Protein AF-A0A0J8DCB5-F1 (afdb_monomer)

Mean predicted aligned error: 15.44 Å

Solvent-accessible surface area (backbone atoms only — not comparable to full-atom values): 10558 Å² total; per-residue (Å²): 143,69,82,62,65,66,58,57,60,67,67,72,80,56,87,87,75,64,85,81,61,59,77,65,56,56,55,52,57,52,48,53,51,52,51,49,51,49,52,52,51,52,53,51,51,49,51,51,50,50,52,52,48,52,51,51,53,47,53,53,50,49,56,49,51,54,44,32,72,75,66,74,45,89,75,87,77,87,50,65,74,59,48,66,62,42,51,64,52,54,53,51,46,52,52,52,52,53,52,48,52,51,52,54,49,52,52,54,52,52,50,51,54,48,54,52,51,49,52,54,50,52,50,51,54,52,47,54,51,50,53,51,32,44,77,66,68,74,46,53,74,66,60,50,51,54,52,54,49,36,54,47,39,38,61,74,29,39,66,58,52,51,50,49,53,48,34,40,76,72,64,75,42,53,74,69,55,43,58,51,56,47,60,76,47,70

Secondary structure (DSSP, 8-state):
--SSHHHHHTTSS-TTTTTSSHHHHHHHHHHHHHHHHHHHHHHHHHHHHHHHHHHHHHHHHHHHHHHHHHHSS------HHHHHHHHHHHHHHHHHHHHHHHHHHHHHHHHHHHHHHHHHHHHHHHHHHHHHHHHTTSS-HHHHHHHHHHHHHHHHTHHHHHHHHHHHHTTSS-HHHHHHHHHHH-

Organism: NCBI:txid1121307

Sequence (186 aa):
MGLFDNLRVATKITTESISKAATNAVNTVVTASKETAKINSLKTELTAINGELDAAYKQIGEKFVEYVLTTNEMPGINVENILKLMEPKLEKKKELEIELIEIEKRLKDQVIIQEKAQLENEFRQQKETLDKAIAMDIISQEEYNSKIEQFRRKIDNFEAIRNVKKQHELGIISYDELHMKLRELS

Foldseek 3Di:
DDDPVVVVVVPPPPPPPPPPPPPVVVVVVVVVVVLVVVLVVLVVLLVVLVVLVVVLVVVQVVVQVVCCVVPVDGDPDPCVVSCVVNVVSVVVNVVSVVVSVVSVVVVVVVVVVVVLVVLVVVLVVVLVVLVVCVVVVVDDPVRSVVVNVVSVLCSVCVVVLVVLVVCVVVVVDDPVRNVVSVVVSD

Nearest PDB structures (foldseek):
  4afl-assembly1_C  TM=4.462E-01  e=5.293E+00  Homo sapiens
  5y06-assembly1_A  TM=3.119E-01  e=3.334E+00  Mycolicibacterium smegmatis MC2 155
  3l4q-assembly2_D  TM=2.763E-01  e=5.293E+00  Bos taurus

Radius of gyration: 28.57 Å; Cα contacts (8 Å, |Δi|>4): 67; chains: 1; bounding box: 68×44×75 Å

pLDDT: mean 72.15, std 15.02, range [33.59, 88.88]

Structure (mmCIF, N/CA/C/O backbone):
data_AF-A0A0J8DCB5-F1
#
_entry.id   AF-A0A0J8DCB5-F1
#
loop_
_atom_site.group_PDB
_atom_site.id
_atom_site.type_symbol
_atom_site.label_atom_id
_atom_site.label_alt_id
_atom_site.label_comp_id
_atom_site.label_asym_id
_atom_site.label_entity_id
_atom_site.label_seq_id
_atom_site.pdbx_PDB_ins_code
_atom_site.Cartn_x
_atom_site.Cartn_y
_atom_site.Cartn_z
_atom_site.occupancy
_atom_site.B_iso_or_equiv
_atom_site.auth_seq_id
_atom_site.auth_comp_id
_atom_site.auth_asym_id
_atom_site.auth_atom_id
_atom_site.pdbx_PDB_model_num
ATOM 1 N N . MET A 1 1 ? 0.718 -32.404 -1.764 1.00 48.28 1 MET A N 1
ATOM 2 C CA . MET A 1 1 ? -0.306 -32.014 -0.773 1.00 48.28 1 MET A CA 1
ATOM 3 C C . MET A 1 1 ? -0.098 -30.551 -0.447 1.00 48.28 1 MET A C 1
ATOM 5 O O . MET A 1 1 ? 0.698 -30.223 0.418 1.00 48.28 1 MET A O 1
ATOM 9 N N . GLY A 1 2 ? -0.674 -29.674 -1.263 1.00 39.97 2 GLY A N 1
ATOM 10 C CA . GLY A 1 2 ? -0.357 -28.250 -1.252 1.00 39.97 2 GLY A CA 1
ATOM 11 C C . GLY A 1 2 ? -1.624 -27.435 -1.408 1.00 39.97 2 GLY A C 1
ATOM 12 O O . GLY A 1 2 ? -2.395 -27.721 -2.315 1.00 39.97 2 GLY A O 1
ATOM 13 N N . LEU A 1 3 ? -1.796 -26.467 -0.504 1.00 49.59 3 LEU A N 1
ATOM 14 C CA . LEU A 1 3 ? -2.643 -25.261 -0.519 1.00 49.59 3 LEU A CA 1
ATOM 15 C C . LEU A 1 3 ? -4.154 -25.396 -0.834 1.00 49.59 3 LEU A C 1
ATOM 17 O O . LEU A 1 3 ? -4.945 -24.661 -0.253 1.00 49.59 3 LEU A O 1
ATOM 21 N N . PHE A 1 4 ? -4.589 -26.351 -1.654 1.00 41.22 4 PHE A N 1
ATOM 22 C CA . PHE A 1 4 ? -5.990 -26.610 -1.997 1.00 41.22 4 PHE A CA 1
ATOM 23 C C . PHE A 1 4 ? -6.743 -27.450 -0.955 1.00 41.22 4 PHE A C 1
ATOM 25 O O . PHE A 1 4 ? -7.960 -27.307 -0.835 1.00 41.22 4 PHE A O 1
ATOM 32 N N . ASP A 1 5 ? -6.053 -28.274 -0.160 1.00 43.00 5 ASP A N 1
ATOM 33 C CA . ASP A 1 5 ? -6.716 -29.086 0.875 1.00 43.00 5 ASP A CA 1
ATOM 34 C C . ASP A 1 5 ? -7.167 -28.248 2.080 1.00 43.00 5 ASP A C 1
ATOM 36 O O . ASP A 1 5 ? -8.242 -28.485 2.632 1.00 43.00 5 ASP A O 1
ATOM 40 N N . ASN A 1 6 ? -6.438 -27.181 2.422 1.00 43.75 6 ASN A N 1
ATOM 41 C CA . ASN A 1 6 ? -6.822 -26.303 3.535 1.00 43.75 6 ASN A CA 1
ATOM 42 C C . ASN A 1 6 ? -8.045 -25.424 3.208 1.00 43.75 6 ASN A C 1
ATOM 44 O O . ASN A 1 6 ? -8.770 -25.024 4.117 1.00 43.75 6 ASN A O 1
ATOM 48 N N . LEU A 1 7 ? -8.340 -25.185 1.923 1.00 42.28 7 LEU A N 1
ATOM 49 C CA . LEU A 1 7 ? -9.537 -24.452 1.488 1.00 42.28 7 LEU A CA 1
ATOM 50 C C . LEU A 1 7 ? -10.807 -25.330 1.526 1.00 42.28 7 LEU A C 1
ATOM 52 O O . LEU A 1 7 ? -11.912 -24.836 1.758 1.00 42.28 7 LEU A O 1
ATOM 56 N N . ARG A 1 8 ? -10.662 -26.654 1.361 1.00 40.94 8 ARG A N 1
ATOM 57 C CA . ARG A 1 8 ? -11.774 -27.616 1.495 1.00 40.94 8 ARG A CA 1
ATOM 58 C C . ARG A 1 8 ? -12.166 -27.888 2.946 1.00 40.94 8 ARG A C 1
ATOM 60 O O . ARG A 1 8 ? -13.331 -28.159 3.221 1.00 40.94 8 ARG A O 1
ATOM 67 N N . VAL A 1 9 ? -11.226 -27.790 3.883 1.00 49.38 9 VAL A N 1
ATOM 68 C CA . VAL A 1 9 ? -11.531 -27.960 5.315 1.00 49.38 9 VAL A CA 1
ATOM 69 C C . VAL A 1 9 ? -12.250 -26.725 5.877 1.00 49.38 9 VAL A C 1
ATOM 71 O O . VAL A 1 9 ? -13.196 -26.869 6.649 1.00 49.38 9 VAL A O 1
ATOM 74 N N . ALA A 1 10 ? -11.915 -25.522 5.399 1.00 42.22 10 ALA A N 1
ATOM 75 C CA . ALA A 1 10 ? -12.600 -24.281 5.778 1.00 42.22 10 ALA A CA 1
ATOM 76 C C . ALA A 1 10 ? -14.046 -24.163 5.244 1.00 42.22 10 ALA A C 1
ATOM 78 O O . ALA A 1 10 ? -14.829 -23.367 5.757 1.00 42.22 10 ALA A O 1
ATOM 79 N N . THR A 1 11 ? -14.426 -24.959 4.240 1.00 40.34 11 THR A N 1
ATOM 80 C CA . THR A 1 11 ? -15.760 -24.909 3.610 1.00 40.34 11 THR A CA 1
ATOM 81 C C . THR A 1 11 ? -16.774 -25.885 4.209 1.00 40.34 11 THR A C 1
ATOM 83 O O . THR A 1 11 ? -17.953 -25.796 3.881 1.00 40.34 11 THR A O 1
ATOM 86 N N . LYS A 1 12 ? -16.366 -26.792 5.111 1.00 36.56 12 LYS A N 1
ATOM 87 C CA . LYS A 1 12 ? -17.280 -27.795 5.693 1.00 36.56 12 LYS A CA 1
ATOM 88 C C . LYS A 1 12 ? -17.823 -27.450 7.088 1.00 36.56 12 LYS A C 1
ATOM 90 O O . LYS A 1 12 ? -18.677 -28.177 7.578 1.00 36.56 12 LYS A O 1
ATOM 95 N N . ILE A 1 13 ? -17.358 -26.366 7.719 1.00 41.47 13 ILE A N 1
ATOM 96 C CA . ILE A 1 13 ? -17.722 -26.000 9.108 1.00 41.47 13 ILE A CA 1
ATOM 97 C C . ILE A 1 13 ? -18.753 -24.853 9.183 1.00 41.47 13 ILE A C 1
ATOM 99 O O . ILE A 1 13 ? -19.255 -24.535 10.254 1.00 41.47 13 ILE A O 1
ATOM 103 N N . THR A 1 14 ? -19.151 -24.243 8.068 1.00 40.75 14 THR A N 1
ATOM 104 C CA . THR A 1 14 ? -19.903 -22.974 8.103 1.00 40.75 14 THR A CA 1
ATOM 105 C C . THR A 1 14 ? -21.246 -22.995 7.370 1.00 40.75 14 THR A C 1
ATOM 107 O O . THR A 1 14 ? -21.676 -21.990 6.811 1.00 40.75 14 THR A O 1
ATOM 110 N N . THR A 1 15 ? -21.964 -24.117 7.398 1.00 36.28 15 THR A N 1
ATOM 111 C CA . THR A 1 15 ? -23.282 -24.223 6.743 1.00 36.28 15 THR A CA 1
ATOM 112 C C . THR A 1 15 ? -24.455 -23.697 7.583 1.00 36.28 15 THR A C 1
ATOM 114 O O . THR A 1 15 ? -25.531 -23.505 7.031 1.00 36.28 15 THR A O 1
ATOM 117 N N . GLU A 1 16 ? -24.283 -23.410 8.880 1.00 34.00 16 GLU A N 1
ATOM 118 C CA . GLU A 1 16 ? -25.418 -23.046 9.757 1.00 34.00 16 GLU A CA 1
ATOM 119 C C . GLU A 1 16 ? -25.430 -21.596 10.280 1.00 34.00 16 GLU A C 1
ATOM 121 O O . GLU A 1 16 ? -26.401 -21.188 10.910 1.00 34.00 16 GLU A O 1
ATOM 126 N N . SER A 1 17 ? -24.435 -20.756 9.966 1.00 35.88 17 SER A N 1
ATOM 127 C CA . SER A 1 17 ? -24.393 -19.359 10.457 1.00 35.88 17 SER A CA 1
ATOM 128 C C . SER A 1 17 ? -24.165 -18.275 9.389 1.00 35.88 17 SER A C 1
ATOM 130 O O . SER A 1 17 ? -24.228 -17.083 9.700 1.00 35.88 17 SER A O 1
ATOM 132 N N . ILE A 1 18 ? -23.988 -18.634 8.108 1.00 38.59 18 ILE A N 1
ATOM 133 C CA . ILE A 1 18 ? -23.739 -17.682 7.004 1.00 38.59 18 ILE A CA 1
ATOM 134 C C . ILE A 1 18 ? -25.025 -17.343 6.227 1.00 38.59 18 ILE A C 1
ATOM 136 O O . ILE A 1 18 ? -25.097 -17.514 5.014 1.00 38.59 18 ILE A O 1
ATOM 140 N N . SER A 1 19 ? -26.060 -16.826 6.886 1.00 37.62 19 SER A N 1
ATOM 141 C CA . SER A 1 19 ? -27.194 -16.218 6.157 1.00 37.62 19 SER A CA 1
ATOM 142 C C . SER A 1 19 ? -27.195 -14.687 6.194 1.00 37.62 19 SER A C 1
ATOM 144 O O . SER A 1 19 ? -27.929 -14.064 5.433 1.00 37.62 19 SER A O 1
ATOM 146 N N . LYS A 1 20 ? -26.329 -14.049 7.002 1.00 39.41 20 LYS A N 1
ATOM 147 C CA . LYS A 1 20 ? -26.259 -12.573 7.106 1.00 39.41 20 LYS A CA 1
ATOM 148 C C . LYS A 1 20 ? -24.886 -11.931 6.856 1.00 39.41 20 LYS A C 1
ATOM 150 O O . LYS A 1 20 ? -24.815 -10.713 6.764 1.00 39.41 20 LYS A O 1
ATOM 155 N N . ALA A 1 21 ? -23.815 -12.709 6.678 1.00 37.19 21 ALA A N 1
ATOM 156 C CA . ALA A 1 21 ? -22.461 -12.188 6.413 1.00 37.19 21 ALA A CA 1
ATOM 157 C C . ALA A 1 21 ? -22.009 -12.304 4.937 1.00 37.19 21 ALA A C 1
ATOM 159 O O . ALA A 1 21 ? -20.896 -11.911 4.591 1.00 37.19 21 ALA A O 1
ATOM 160 N N . ALA A 1 22 ? -22.856 -12.844 4.053 1.00 33.59 22 ALA A N 1
ATOM 161 C CA . ALA A 1 22 ? -22.468 -13.220 2.690 1.00 33.59 22 ALA A CA 1
ATOM 162 C C . ALA A 1 22 ? -22.430 -12.059 1.680 1.00 33.59 22 ALA A C 1
ATOM 164 O O . ALA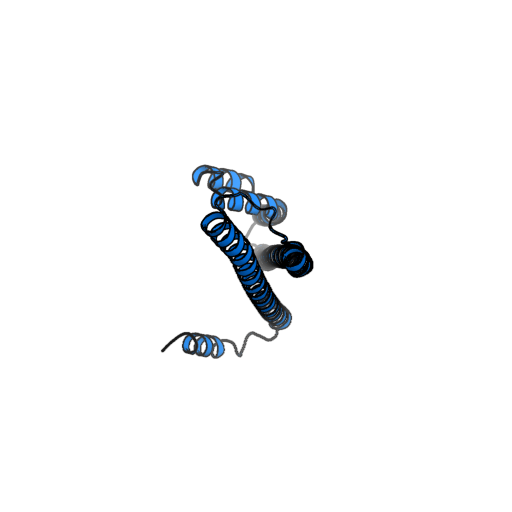 A 1 22 ? -21.781 -12.175 0.647 1.00 33.59 22 ALA A O 1
ATOM 165 N N . THR A 1 23 ? -23.080 -10.925 1.945 1.00 38.28 23 THR A N 1
ATOM 166 C CA . THR A 1 23 ? -23.171 -9.842 0.950 1.00 38.28 23 THR A CA 1
ATOM 167 C C . THR A 1 23 ? -21.948 -8.924 0.928 1.00 38.28 23 THR A C 1
ATOM 169 O O . THR A 1 23 ? -21.590 -8.423 -0.135 1.00 38.28 23 THR A O 1
ATOM 172 N N . ASN A 1 24 ? -21.239 -8.767 2.052 1.00 42.22 24 ASN A N 1
ATOM 173 C CA . ASN A 1 24 ? -20.059 -7.894 2.117 1.00 42.22 24 ASN A CA 1
ATOM 174 C C . ASN A 1 24 ? -18.734 -8.639 1.893 1.00 42.22 24 ASN A C 1
ATOM 176 O O . ASN A 1 24 ? -17.818 -8.060 1.321 1.00 42.22 24 ASN A O 1
ATOM 180 N N . ALA A 1 25 ? -18.634 -9.921 2.264 1.00 37.41 25 ALA A N 1
ATOM 181 C CA . ALA A 1 25 ? -17.413 -10.712 2.070 1.00 37.41 25 ALA A CA 1
ATOM 182 C C . ALA A 1 25 ? -17.211 -11.183 0.614 1.00 37.41 25 ALA A C 1
ATOM 184 O O . ALA A 1 25 ? -16.080 -11.328 0.156 1.00 37.41 25 ALA A O 1
ATOM 185 N N . VAL A 1 26 ? -18.295 -11.389 -0.143 1.00 36.78 26 VAL A N 1
ATOM 186 C CA . VAL A 1 26 ? -18.214 -11.809 -1.554 1.00 36.78 26 VAL A CA 1
ATOM 187 C C . VAL A 1 26 ? -17.747 -10.658 -2.454 1.00 36.78 26 VAL A C 1
ATOM 189 O O . VAL A 1 26 ? -16.947 -10.871 -3.362 1.00 36.78 26 VAL A O 1
ATOM 192 N N . ASN A 1 27 ? -18.166 -9.422 -2.174 1.00 38.44 27 ASN A N 1
ATOM 193 C CA . ASN A 1 27 ? -17.783 -8.265 -2.987 1.00 38.44 27 ASN A CA 1
ATOM 194 C C . ASN A 1 27 ? -16.333 -7.814 -2.746 1.00 38.44 27 ASN A C 1
ATOM 196 O O . ASN A 1 27 ? -15.650 -7.425 -3.695 1.00 38.44 27 ASN A O 1
ATOM 200 N N . THR A 1 28 ? -15.822 -7.904 -1.516 1.00 44.75 28 THR A N 1
ATOM 201 C CA . THR A 1 28 ? -14.450 -7.482 -1.185 1.00 44.75 28 THR A CA 1
ATOM 202 C C . THR A 1 28 ? -13.391 -8.448 -1.716 1.00 44.75 28 THR A C 1
ATOM 204 O O . THR A 1 28 ? -12.405 -8.002 -2.301 1.00 44.75 28 THR A O 1
ATOM 207 N N . VAL A 1 29 ? -13.620 -9.764 -1.634 1.00 46.00 29 VAL A N 1
ATOM 208 C CA . VAL A 1 29 ? -12.690 -10.780 -2.167 1.00 46.00 29 VAL A CA 1
ATOM 209 C C . VAL A 1 29 ? -12.622 -10.749 -3.700 1.00 46.00 29 VAL A C 1
ATOM 211 O O . VAL A 1 29 ? -11.539 -10.859 -4.281 1.00 46.00 29 VAL A O 1
ATOM 214 N N . VAL A 1 30 ? -13.758 -10.548 -4.378 1.00 44.34 30 VAL A N 1
ATOM 215 C CA . VAL A 1 30 ? -13.807 -10.476 -5.850 1.00 44.34 30 VAL A CA 1
ATOM 216 C C . VAL A 1 30 ? -13.177 -9.183 -6.377 1.00 44.34 30 VAL A C 1
ATOM 218 O O . VAL A 1 30 ? -12.492 -9.218 -7.402 1.00 44.34 30 VAL A O 1
ATOM 221 N N . THR A 1 31 ? -13.354 -8.055 -5.682 1.00 53.69 31 THR A N 1
ATOM 222 C CA . THR A 1 31 ? -12.764 -6.767 -6.093 1.00 53.69 31 THR A CA 1
ATOM 223 C C . THR A 1 31 ? -11.253 -6.761 -5.876 1.00 53.69 31 THR A C 1
ATOM 225 O O . THR A 1 31 ? -10.518 -6.464 -6.815 1.00 53.69 31 THR A O 1
ATOM 228 N N . ALA A 1 32 ? -10.779 -7.236 -4.718 1.00 57.00 32 ALA A N 1
ATOM 229 C CA . ALA A 1 32 ? -9.348 -7.372 -4.445 1.00 57.00 32 ALA A CA 1
ATOM 230 C C . ALA A 1 32 ? -8.654 -8.321 -5.441 1.00 57.00 32 ALA A C 1
ATOM 232 O O . ALA A 1 32 ? -7.561 -8.026 -5.921 1.00 57.00 32 ALA A O 1
ATOM 233 N N . SER A 1 33 ? -9.304 -9.429 -5.823 1.00 60.94 33 SER A N 1
ATOM 234 C CA . SER A 1 33 ? -8.751 -10.382 -6.802 1.00 60.94 33 SER A CA 1
ATOM 235 C C . SER A 1 33 ? -8.680 -9.800 -8.219 1.00 60.94 33 SER A C 1
ATOM 237 O O . SER A 1 33 ? -7.680 -9.986 -8.915 1.00 60.94 33 SER A O 1
ATOM 239 N N . LYS A 1 34 ? -9.712 -9.060 -8.653 1.00 65.06 34 LYS A N 1
ATOM 240 C CA . LYS A 1 34 ? -9.719 -8.368 -9.954 1.00 65.06 34 LYS A CA 1
ATOM 241 C C . LYS A 1 34 ? -8.681 -7.250 -10.013 1.00 65.06 34 LYS A C 1
ATOM 243 O O . LYS A 1 34 ? -7.998 -7.113 -11.024 1.00 65.06 34 LYS A O 1
ATOM 248 N N . GLU A 1 35 ? -8.548 -6.465 -8.950 1.00 66.25 35 GLU A N 1
ATOM 249 C CA . GLU A 1 35 ? -7.556 -5.389 -8.879 1.00 66.25 35 GLU A CA 1
ATOM 250 C C . GLU A 1 35 ? -6.129 -5.941 -8.791 1.00 66.25 35 GLU A C 1
ATOM 252 O O . GLU A 1 35 ? -5.247 -5.436 -9.476 1.00 66.25 35 GLU A O 1
ATOM 257 N N . THR A 1 36 ? -5.913 -7.054 -8.085 1.00 69.62 36 THR A N 1
ATOM 258 C CA . THR A 1 36 ? -4.615 -7.754 -8.062 1.00 69.62 36 THR A CA 1
ATOM 259 C C . THR A 1 36 ? -4.235 -8.294 -9.443 1.00 69.62 36 THR A C 1
ATOM 261 O O . THR A 1 36 ? -3.088 -8.163 -9.869 1.00 69.62 36 THR A O 1
ATOM 264 N N . ALA A 1 37 ? -5.193 -8.860 -10.184 1.00 74.00 37 ALA A N 1
ATOM 265 C CA . ALA A 1 37 ? -4.955 -9.306 -11.555 1.00 74.00 37 ALA A CA 1
ATOM 266 C C . ALA A 1 37 ? -4.585 -8.135 -12.483 1.00 74.00 37 ALA A C 1
ATOM 268 O O . ALA A 1 37 ? -3.642 -8.265 -13.262 1.00 74.00 37 ALA A O 1
ATOM 269 N N . LYS A 1 38 ? -5.265 -6.984 -12.349 1.00 74.94 38 LYS A N 1
ATOM 270 C CA . LYS A 1 38 ? -4.934 -5.756 -13.091 1.00 74.94 38 LYS A CA 1
ATOM 271 C C . LYS A 1 38 ? -3.544 -5.216 -12.744 1.00 74.94 38 LYS A C 1
ATOM 273 O O . LYS A 1 38 ? -2.785 -4.880 -13.641 1.00 74.94 38 LYS A O 1
ATOM 278 N N . ILE A 1 39 ? -3.168 -5.188 -11.464 1.00 75.31 39 ILE A N 1
ATOM 279 C CA . ILE A 1 39 ? -1.815 -4.786 -11.037 1.00 75.31 39 ILE A CA 1
ATOM 280 C C . ILE A 1 39 ? -0.763 -5.683 -11.691 1.00 75.31 39 ILE A C 1
ATOM 282 O O . ILE A 1 39 ? 0.239 -5.193 -12.206 1.00 75.31 39 ILE A O 1
ATOM 286 N N . ASN A 1 40 ? -0.989 -6.997 -11.698 1.00 73.56 40 ASN A N 1
ATOM 287 C CA . ASN A 1 40 ? -0.046 -7.940 -12.289 1.00 73.56 40 ASN A CA 1
ATOM 288 C C . ASN A 1 40 ? 0.048 -7.787 -13.811 1.00 73.56 40 ASN A C 1
ATOM 290 O O . ASN A 1 40 ? 1.155 -7.849 -14.350 1.00 73.56 40 ASN A O 1
ATOM 294 N N . SER A 1 41 ? -1.069 -7.544 -14.508 1.00 81.06 41 SER A N 1
ATOM 295 C CA . SER A 1 41 ? -1.029 -7.285 -15.950 1.00 81.06 41 SER A CA 1
ATOM 296 C C . SER A 1 41 ? -0.282 -5.988 -16.263 1.00 81.06 41 SER A C 1
ATOM 298 O O . SER A 1 41 ? 0.617 -6.012 -17.099 1.00 81.06 41 SER A O 1
ATOM 300 N N . LEU A 1 42 ? -0.560 -4.903 -15.529 1.00 78.44 42 LEU A N 1
ATOM 301 C CA . LEU A 1 42 ? 0.126 -3.614 -15.685 1.00 78.44 42 LEU A CA 1
ATOM 302 C C . LEU A 1 42 ? 1.635 -3.737 -15.419 1.00 78.44 42 LEU A C 1
ATOM 304 O O . LEU A 1 42 ? 2.446 -3.248 -16.201 1.00 78.44 42 LEU A O 1
ATOM 308 N N . LYS A 1 43 ? 2.040 -4.458 -14.363 1.00 75.44 43 LYS A N 1
ATOM 309 C CA . LYS A 1 43 ? 3.461 -4.734 -14.074 1.00 75.44 43 LYS A CA 1
ATOM 310 C C . LYS A 1 43 ? 4.133 -5.552 -15.173 1.00 75.44 43 LYS A C 1
ATOM 312 O O . LYS A 1 43 ? 5.292 -5.297 -15.501 1.00 75.44 43 LYS A O 1
ATOM 317 N N . THR A 1 44 ? 3.425 -6.526 -15.739 1.00 83.56 44 THR A N 1
ATOM 318 C CA . THR A 1 44 ? 3.950 -7.351 -16.836 1.00 83.56 44 THR A CA 1
ATOM 319 C C . THR A 1 44 ? 4.157 -6.504 -18.090 1.00 83.56 44 THR A C 1
ATOM 321 O O . THR A 1 44 ? 5.215 -6.576 -18.711 1.00 83.56 44 THR A O 1
ATOM 324 N N . GLU A 1 45 ? 3.191 -5.646 -18.420 1.00 80.62 45 GLU A N 1
ATOM 325 C CA . GLU A 1 45 ? 3.271 -4.726 -19.555 1.00 80.62 45 GLU A CA 1
ATOM 326 C C . GLU A 1 45 ? 4.396 -3.696 -19.385 1.00 80.62 45 GLU A C 1
ATOM 328 O O . GLU A 1 45 ? 5.184 -3.477 -20.303 1.00 80.62 45 GLU A O 1
ATOM 333 N N . LEU A 1 46 ? 4.553 -3.143 -18.181 1.00 82.56 46 LEU A N 1
ATOM 334 C CA . LEU A 1 46 ? 5.644 -2.229 -17.849 1.00 82.56 46 LEU A CA 1
ATOM 335 C C . LEU A 1 46 ? 7.018 -2.912 -17.938 1.00 82.56 46 LEU A C 1
ATOM 337 O O . LEU A 1 46 ? 7.980 -2.320 -18.427 1.00 82.56 46 LEU A O 1
ATOM 341 N N . THR A 1 47 ? 7.111 -4.178 -17.521 1.00 79.94 47 THR A N 1
ATOM 342 C CA . THR A 1 47 ? 8.333 -4.986 -17.674 1.00 79.94 47 THR A CA 1
ATOM 343 C C . THR A 1 47 ? 8.667 -5.217 -19.147 1.00 79.94 47 THR A C 1
ATOM 345 O O . THR A 1 47 ? 9.825 -5.078 -19.537 1.00 79.94 47 THR A O 1
ATOM 348 N N . ALA A 1 48 ? 7.663 -5.512 -19.977 1.00 86.69 48 ALA A N 1
ATOM 349 C CA . ALA A 1 48 ? 7.847 -5.680 -21.415 1.00 86.69 48 ALA A CA 1
ATOM 350 C C . ALA A 1 48 ? 8.333 -4.380 -22.080 1.00 86.69 48 ALA A C 1
ATOM 352 O O . ALA A 1 48 ? 9.331 -4.404 -22.798 1.00 86.69 48 ALA A O 1
ATOM 353 N N . ILE A 1 49 ? 7.698 -3.242 -21.772 1.00 83.50 49 ILE A N 1
ATOM 354 C CA . ILE A 1 49 ? 8.102 -1.924 -22.287 1.00 83.50 49 ILE A CA 1
ATOM 355 C C . ILE A 1 49 ? 9.534 -1.579 -21.861 1.00 83.50 49 ILE A C 1
ATOM 357 O O . ILE A 1 49 ? 10.322 -1.122 -22.686 1.00 83.50 49 ILE A O 1
ATOM 361 N N . ASN A 1 50 ? 9.905 -1.824 -20.600 1.00 82.44 50 ASN A N 1
ATOM 362 C CA . ASN A 1 50 ? 11.278 -1.598 -20.138 1.00 82.44 50 ASN A CA 1
ATOM 363 C C . ASN A 1 50 ? 12.286 -2.470 -20.899 1.00 82.44 50 ASN A C 1
ATOM 365 O O . ASN A 1 50 ? 13.328 -1.966 -21.302 1.00 82.44 50 ASN A O 1
ATOM 369 N N . GLY A 1 51 ? 11.962 -3.740 -21.163 1.00 85.06 51 GLY A N 1
ATOM 370 C CA . GLY A 1 51 ? 12.820 -4.617 -21.961 1.00 85.06 51 GLY A CA 1
ATOM 371 C C . GLY A 1 51 ? 13.012 -4.131 -23.402 1.00 85.06 51 GLY A C 1
ATOM 372 O O . GLY A 1 51 ? 14.118 -4.199 -23.937 1.00 85.06 51 GLY A O 1
ATOM 373 N N . GLU A 1 52 ? 11.961 -3.600 -24.029 1.00 83.00 52 GLU A N 1
ATOM 374 C CA . GLU A 1 52 ? 12.038 -3.017 -25.374 1.00 83.00 52 GLU A CA 1
ATOM 375 C C . GLU A 1 52 ? 12.850 -1.714 -25.402 1.00 83.00 52 GLU A C 1
ATOM 377 O O . GLU A 1 52 ? 13.633 -1.502 -26.330 1.00 83.00 52 GLU A O 1
ATOM 382 N N . LEU A 1 53 ? 12.700 -0.859 -24.383 1.00 83.62 53 LEU A N 1
ATOM 383 C CA . LEU A 1 53 ? 13.511 0.352 -24.222 1.00 83.62 53 LEU A CA 1
ATOM 384 C C . LEU A 1 53 ? 14.987 -0.001 -24.001 1.00 83.62 53 LEU A C 1
ATOM 386 O O . LEU A 1 53 ? 15.850 0.562 -24.669 1.00 83.62 53 LEU A O 1
ATOM 390 N N . ASP A 1 54 ? 15.284 -0.983 -23.149 1.00 85.50 54 ASP A N 1
ATOM 391 C CA . ASP A 1 54 ? 16.649 -1.465 -22.920 1.00 85.50 54 ASP A CA 1
ATOM 392 C C . ASP A 1 54 ? 17.278 -2.034 -24.197 1.00 85.50 54 ASP A C 1
ATOM 394 O O . ASP A 1 54 ? 18.454 -1.788 -24.477 1.00 85.50 54 ASP A O 1
ATOM 398 N N . ALA A 1 55 ? 16.508 -2.770 -25.003 1.00 86.81 55 ALA A N 1
ATOM 399 C CA . ALA A 1 55 ? 16.966 -3.257 -26.300 1.00 86.81 55 ALA A CA 1
ATOM 400 C C . ALA A 1 55 ? 17.255 -2.101 -27.272 1.00 86.81 55 ALA A C 1
ATOM 402 O O . ALA A 1 55 ? 18.287 -2.110 -27.944 1.00 86.81 55 ALA A O 1
ATOM 403 N N . ALA A 1 56 ? 16.392 -1.083 -27.313 1.00 82.25 56 ALA A N 1
ATOM 404 C CA . ALA A 1 56 ? 16.602 0.112 -28.124 1.00 82.25 56 ALA A CA 1
ATOM 405 C C . ALA A 1 56 ? 17.850 0.899 -27.679 1.00 82.25 56 ALA A C 1
ATOM 407 O O . ALA A 1 56 ? 18.666 1.280 -28.520 1.00 82.25 56 ALA A O 1
ATOM 408 N N . TYR A 1 57 ? 18.062 1.075 -26.369 1.00 83.25 57 TYR A N 1
ATOM 409 C CA . TYR A 1 57 ? 19.268 1.710 -25.829 1.00 83.25 57 TYR A CA 1
ATOM 410 C C . TYR A 1 57 ? 20.538 0.923 -26.163 1.00 83.25 57 TYR A C 1
ATOM 412 O O . TYR A 1 57 ? 21.535 1.520 -26.573 1.00 83.25 57 TYR A O 1
ATOM 420 N N . LYS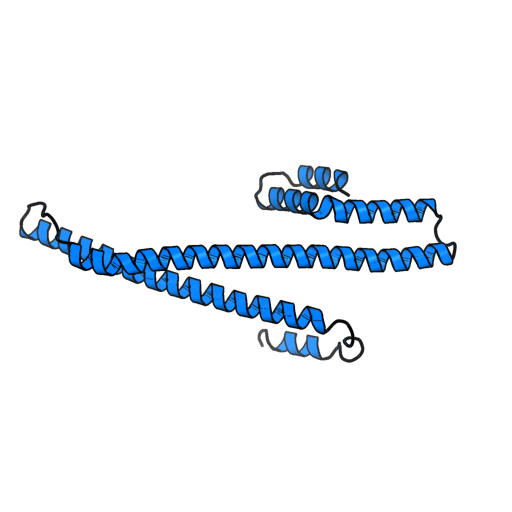 A 1 58 ? 20.499 -0.412 -26.056 1.00 87.19 58 LYS A N 1
ATOM 421 C CA . LYS A 1 58 ? 21.617 -1.274 -26.466 1.00 87.19 58 LYS A CA 1
ATOM 422 C C . LYS A 1 58 ? 21.930 -1.130 -27.950 1.00 87.19 58 LYS A C 1
ATOM 424 O O . LYS A 1 58 ? 23.090 -0.940 -28.283 1.00 87.19 58 LYS A O 1
ATOM 429 N N . GLN A 1 59 ? 20.922 -1.120 -28.823 1.00 83.44 59 GLN A N 1
ATOM 430 C CA . GLN A 1 59 ? 21.130 -0.926 -30.264 1.00 83.44 59 GLN A CA 1
ATOM 431 C C . GLN A 1 59 ? 21.761 0.432 -30.593 1.00 83.44 59 GLN A C 1
ATOM 433 O O . GLN A 1 59 ? 22.604 0.518 -31.485 1.00 83.44 59 GLN A O 1
ATOM 438 N N . ILE A 1 60 ? 21.377 1.498 -29.882 1.00 82.62 60 ILE A N 1
ATOM 439 C CA . ILE A 1 60 ? 22.023 2.811 -30.024 1.00 82.62 60 ILE A CA 1
ATOM 440 C C . ILE A 1 60 ? 23.500 2.717 -29.617 1.00 82.62 60 ILE A C 1
ATOM 442 O O . ILE A 1 60 ? 24.368 3.190 -30.350 1.00 82.62 60 ILE A O 1
ATOM 446 N N . GLY A 1 61 ? 23.784 2.084 -28.475 1.00 81.81 61 GLY A N 1
ATOM 447 C CA . GLY A 1 61 ? 25.144 1.894 -27.969 1.00 81.81 61 GLY A CA 1
ATOM 448 C C . GLY A 1 61 ? 26.018 1.027 -28.880 1.00 81.81 61 GLY A C 1
ATOM 449 O O . GLY A 1 61 ? 27.159 1.386 -29.148 1.00 81.81 61 GLY A O 1
ATOM 450 N N . GLU A 1 62 ? 25.485 -0.072 -29.412 1.00 84.12 62 GLU A N 1
ATOM 451 C CA . GLU A 1 62 ? 26.186 -0.949 -30.357 1.00 84.12 62 GLU A CA 1
ATOM 452 C C . GLU A 1 62 ? 26.558 -0.194 -31.635 1.00 84.12 62 GLU A C 1
ATOM 454 O O . GLU A 1 62 ? 27.724 -0.197 -32.024 1.00 84.12 62 GLU A O 1
ATOM 459 N N . LYS A 1 63 ? 25.610 0.550 -32.224 1.00 80.19 63 LYS A N 1
ATOM 460 C CA . LYS A 1 63 ? 25.878 1.391 -33.401 1.00 80.19 63 LYS A CA 1
ATOM 461 C C . LYS A 1 63 ? 26.910 2.482 -33.125 1.00 80.19 63 LYS A C 1
ATOM 463 O O . LYS A 1 63 ? 27.686 2.821 -34.016 1.00 80.19 63 LYS A O 1
ATOM 468 N N . PHE A 1 64 ? 26.928 3.036 -31.911 1.00 79.62 64 PHE A N 1
ATOM 469 C CA . PHE A 1 64 ? 27.953 3.997 -31.507 1.00 79.62 64 PHE A CA 1
ATOM 470 C C . PHE A 1 64 ? 29.341 3.360 -31.498 1.00 79.62 64 PHE A C 1
ATOM 472 O O . PHE A 1 64 ? 30.266 3.871 -32.125 1.00 79.62 64 PHE A O 1
ATOM 479 N N . VAL A 1 65 ? 29.476 2.239 -30.785 1.00 81.12 65 VAL A N 1
ATOM 480 C CA . VAL A 1 65 ? 30.754 1.548 -30.591 1.00 81.12 65 VAL A CA 1
ATOM 481 C C . VAL A 1 65 ? 31.292 1.031 -31.922 1.00 81.12 65 VAL A C 1
ATOM 483 O O . VAL A 1 65 ? 32.465 1.239 -32.216 1.00 81.12 65 VAL A O 1
ATOM 486 N N . GLU A 1 66 ? 30.443 0.423 -32.752 1.00 79.62 66 GLU A N 1
ATOM 487 C CA . GLU A 1 66 ? 30.815 -0.070 -34.082 1.00 79.62 66 GLU A CA 1
ATOM 488 C C . GLU A 1 66 ? 31.348 1.056 -34.976 1.00 79.62 66 GLU A C 1
ATOM 490 O O . GLU A 1 66 ? 32.390 0.909 -35.625 1.00 79.62 66 GLU A O 1
ATOM 495 N N . TYR A 1 67 ? 30.687 2.214 -34.963 1.00 75.69 67 TYR A N 1
ATOM 496 C CA . TYR A 1 67 ? 31.134 3.357 -35.746 1.00 75.69 67 TYR A CA 1
ATOM 497 C C . TYR A 1 67 ? 32.483 3.892 -35.251 1.00 75.69 67 TYR A C 1
ATOM 499 O O . TYR A 1 67 ? 33.388 4.110 -36.060 1.00 75.69 67 TYR A O 1
ATOM 507 N N . VAL A 1 68 ? 32.637 4.084 -33.936 1.00 78.56 68 VAL A N 1
ATOM 508 C CA . VAL A 1 68 ? 33.880 4.599 -33.338 1.00 78.56 68 VAL A CA 1
ATOM 509 C C . VAL A 1 68 ? 35.047 3.646 -33.604 1.00 78.56 68 VAL A C 1
ATOM 511 O O . VAL A 1 68 ? 36.132 4.101 -33.947 1.00 78.56 68 VAL A O 1
ATOM 514 N N . LEU A 1 69 ? 34.831 2.329 -33.527 1.00 79.44 69 LEU A N 1
ATOM 515 C CA . LEU A 1 69 ? 35.863 1.331 -33.836 1.00 79.44 69 LEU A CA 1
ATOM 516 C C . LEU A 1 69 ? 36.280 1.339 -35.312 1.00 79.44 69 LEU A C 1
ATOM 518 O O . LEU A 1 69 ? 37.444 1.093 -35.620 1.00 79.44 69 LEU A O 1
ATOM 522 N N . THR A 1 70 ? 35.343 1.607 -36.221 1.00 78.25 70 THR A N 1
ATOM 523 C CA . THR A 1 70 ? 35.596 1.537 -37.668 1.00 78.25 70 THR A CA 1
ATOM 524 C C . THR A 1 70 ? 36.230 2.816 -38.211 1.00 78.25 70 THR A C 1
ATOM 526 O O . THR A 1 70 ? 37.061 2.765 -39.115 1.00 78.25 70 THR A O 1
ATOM 529 N N . THR A 1 71 ? 35.837 3.968 -37.672 1.00 74.50 71 THR A N 1
ATOM 530 C CA . THR A 1 71 ? 36.233 5.285 -38.199 1.00 74.50 71 THR A CA 1
ATOM 531 C C . THR A 1 71 ? 37.246 6.011 -37.318 1.00 74.50 71 THR A C 1
ATOM 533 O O . THR A 1 71 ? 37.892 6.942 -37.786 1.00 74.50 71 THR A O 1
ATOM 536 N N . ASN A 1 72 ? 37.416 5.582 -36.061 1.00 74.38 72 ASN A N 1
ATOM 537 C CA . ASN A 1 72 ? 38.219 6.258 -35.037 1.00 74.38 72 ASN A CA 1
ATOM 538 C C . ASN A 1 72 ? 37.798 7.725 -34.785 1.00 74.38 72 ASN A C 1
ATOM 540 O O . ASN A 1 72 ? 38.553 8.510 -34.211 1.00 74.38 72 ASN A O 1
ATOM 544 N N . GLU A 1 73 ? 36.578 8.082 -35.197 1.00 70.19 73 GLU A N 1
ATOM 545 C CA . GLU A 1 73 ? 35.949 9.393 -35.044 1.00 70.19 73 GLU A CA 1
ATOM 546 C C . GLU A 1 73 ? 34.665 9.254 -34.213 1.00 70.19 73 GLU A C 1
ATOM 548 O O . GLU A 1 73 ? 34.012 8.210 -34.225 1.00 70.19 73 GLU A O 1
ATOM 553 N N . MET A 1 74 ? 34.271 10.306 -33.485 1.00 64.00 74 MET A N 1
ATOM 554 C CA . MET A 1 74 ? 32.968 10.342 -32.810 1.00 64.00 74 MET A CA 1
ATOM 555 C C . MET A 1 74 ? 31.874 10.788 -33.796 1.00 64.00 74 MET A C 1
ATOM 557 O O . MET A 1 74 ? 31.871 11.955 -34.194 1.00 64.00 74 MET A O 1
ATOM 561 N N . PRO A 1 75 ? 30.920 9.916 -34.174 1.00 65.69 75 PRO A N 1
ATOM 562 C CA . PRO A 1 75 ? 29.814 10.292 -35.049 1.00 65.69 75 PRO A CA 1
ATOM 563 C C . PRO A 1 75 ? 28.726 11.065 -34.313 1.00 65.69 75 PRO A C 1
ATOM 565 O O . PRO A 1 75 ? 28.458 10.834 -33.132 1.00 65.69 75 PRO A O 1
ATOM 568 N N . GLY A 1 76 ? 27.951 11.835 -35.076 1.00 63.88 76 GLY A N 1
ATOM 569 C CA . GLY A 1 76 ? 26.544 12.043 -34.746 1.00 63.88 76 GLY A CA 1
ATOM 570 C C . GLY A 1 76 ? 25.745 10.791 -35.115 1.00 63.88 76 GLY A C 1
ATOM 571 O O . GLY A 1 76 ? 25.486 10.552 -36.293 1.00 63.88 76 GLY A O 1
ATOM 572 N N . ILE A 1 77 ? 25.358 9.966 -34.136 1.00 65.06 77 ILE A N 1
ATOM 573 C CA . ILE A 1 77 ? 24.480 8.816 -34.402 1.00 65.06 77 ILE A CA 1
ATOM 574 C C . ILE A 1 77 ? 23.090 9.341 -34.764 1.00 65.06 77 ILE A C 1
ATOM 576 O O . ILE A 1 77 ? 22.445 10.014 -33.956 1.00 65.06 77 ILE A O 1
ATOM 580 N N . ASN A 1 78 ? 22.582 8.982 -35.943 1.00 67.81 78 ASN A N 1
ATOM 581 C CA . ASN A 1 78 ? 21.178 9.217 -36.259 1.00 67.81 78 ASN A CA 1
ATOM 582 C C . ASN A 1 78 ? 20.300 8.197 -35.512 1.00 67.81 78 ASN A C 1
ATOM 584 O O . ASN A 1 78 ? 20.128 7.054 -35.941 1.00 67.81 78 ASN A O 1
ATOM 588 N N . VAL A 1 79 ? 19.760 8.630 -34.374 1.00 72.88 79 VAL A N 1
ATOM 589 C CA . VAL A 1 79 ? 18.847 7.855 -33.520 1.00 72.88 79 VAL A CA 1
ATOM 590 C C . VAL A 1 79 ? 17.374 8.193 -33.760 1.00 72.88 79 VAL A C 1
ATOM 592 O O . VAL A 1 79 ? 16.513 7.677 -33.057 1.00 72.88 79 VAL A O 1
ATOM 595 N N . GLU A 1 80 ? 17.052 9.024 -34.754 1.00 77.12 80 GLU A N 1
ATOM 596 C CA . GLU A 1 80 ? 15.710 9.592 -34.939 1.00 77.12 80 GLU A CA 1
ATOM 597 C C . GLU A 1 80 ? 14.634 8.512 -35.141 1.00 77.12 80 GLU A C 1
ATOM 599 O O . GLU A 1 80 ? 13.554 8.580 -34.558 1.00 77.12 80 GLU A O 1
ATOM 604 N N . ASN A 1 81 ? 14.950 7.456 -35.894 1.00 76.62 81 ASN A N 1
ATOM 605 C CA . ASN A 1 81 ? 14.036 6.327 -36.100 1.00 76.62 81 ASN A CA 1
ATOM 606 C C . ASN A 1 81 ? 13.808 5.507 -34.820 1.00 76.62 81 ASN A C 1
ATOM 608 O O . ASN A 1 81 ? 12.714 4.991 -34.608 1.00 76.62 81 ASN A O 1
ATOM 612 N N . ILE A 1 82 ? 14.828 5.392 -33.962 1.00 73.94 82 ILE A N 1
ATOM 613 C CA . ILE A 1 82 ? 14.732 4.670 -32.687 1.00 73.94 82 ILE A CA 1
ATOM 614 C C . ILE A 1 82 ? 13.959 5.525 -31.674 1.00 73.94 82 ILE A C 1
ATOM 616 O O . ILE A 1 82 ? 13.092 5.009 -30.977 1.00 73.94 82 ILE A O 1
ATOM 620 N N . LEU A 1 83 ? 14.193 6.840 -31.651 1.00 76.75 83 LEU A N 1
ATOM 621 C CA . LEU A 1 83 ? 13.445 7.791 -30.827 1.00 76.75 83 LEU A CA 1
ATOM 622 C C . LEU A 1 83 ? 11.952 7.793 -31.174 1.00 76.75 83 LEU A C 1
ATOM 624 O O . LEU A 1 83 ? 11.142 7.613 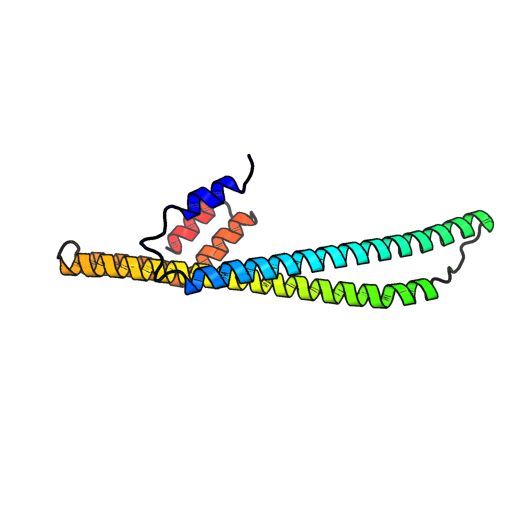-30.271 1.00 76.75 83 LEU A O 1
ATOM 628 N N . LYS A 1 84 ? 11.584 7.855 -32.462 1.00 83.50 84 LYS A N 1
ATOM 629 C CA . LYS A 1 84 ? 10.178 7.767 -32.912 1.00 83.50 84 LYS A CA 1
ATOM 630 C C . LYS A 1 84 ? 9.479 6.469 -32.482 1.00 83.50 84 LYS A C 1
ATOM 632 O O . LYS A 1 84 ? 8.268 6.458 -32.295 1.00 83.50 84 LYS A O 1
ATOM 637 N N . LEU A 1 85 ? 10.223 5.371 -32.319 1.00 79.94 85 LEU A N 1
ATOM 638 C CA . LEU A 1 85 ? 9.694 4.097 -31.811 1.00 79.94 85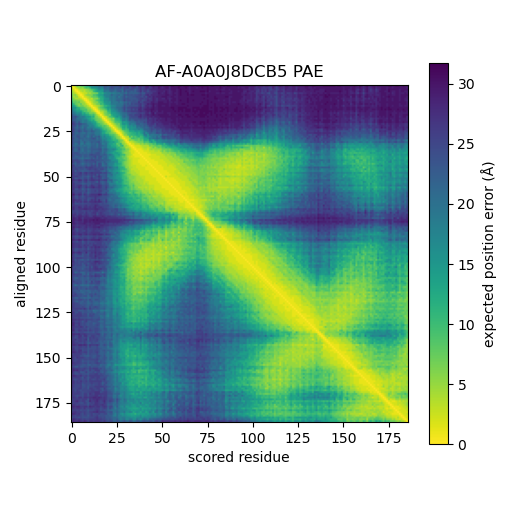 LEU A CA 1
ATOM 639 C C . LEU A 1 85 ? 9.611 4.051 -30.276 1.00 79.94 85 LEU A C 1
ATOM 641 O O . LEU A 1 85 ? 8.755 3.347 -29.734 1.00 79.94 85 LEU A O 1
ATOM 645 N N . MET A 1 86 ? 10.487 4.775 -29.573 1.00 77.50 86 MET A N 1
ATOM 646 C CA . MET A 1 86 ? 10.517 4.834 -28.108 1.00 77.50 86 MET A CA 1
ATOM 647 C C . MET A 1 86 ? 9.541 5.855 -27.523 1.00 77.50 86 MET A C 1
ATOM 649 O O . MET A 1 86 ? 8.985 5.590 -26.462 1.00 77.50 86 MET A O 1
ATOM 653 N N . GLU A 1 87 ? 9.312 6.990 -28.184 1.00 81.12 87 GLU A N 1
ATOM 654 C CA . GLU A 1 87 ? 8.391 8.049 -27.739 1.00 81.12 87 GLU A CA 1
ATOM 655 C C . GLU A 1 87 ? 7.013 7.518 -27.302 1.00 81.12 87 GLU A C 1
ATOM 657 O O . GLU A 1 87 ? 6.673 7.687 -26.127 1.00 81.12 87 GLU A O 1
ATOM 662 N N . PRO A 1 88 ? 6.261 6.773 -28.138 1.00 86.44 88 PRO A N 1
ATOM 663 C CA . PRO A 1 88 ? 4.959 6.243 -27.727 1.00 86.44 88 PRO A CA 1
ATOM 664 C C . PRO A 1 88 ? 5.069 5.209 -26.595 1.00 86.44 88 PRO A C 1
ATOM 666 O O . PRO A 1 88 ? 4.148 5.051 -25.796 1.00 86.44 88 PRO A O 1
ATOM 669 N N . LYS A 1 89 ? 6.200 4.496 -26.486 1.00 81.06 89 LYS A N 1
ATOM 670 C CA . LYS A 1 89 ? 6.444 3.531 -25.402 1.00 81.06 89 LYS A CA 1
ATOM 671 C C . LYS A 1 89 ? 6.743 4.232 -24.076 1.00 81.06 89 LYS A C 1
ATOM 673 O O . LYS A 1 89 ? 6.325 3.745 -23.030 1.00 81.06 89 LYS A O 1
ATOM 678 N N . LEU A 1 90 ? 7.430 5.373 -24.108 1.00 77.88 90 LEU A N 1
ATOM 679 C CA . LEU A 1 90 ? 7.693 6.207 -22.935 1.00 77.88 90 LEU A CA 1
ATOM 680 C C . LEU A 1 90 ? 6.421 6.890 -22.432 1.00 77.88 90 LEU A C 1
ATOM 682 O O . LEU A 1 90 ? 6.214 6.956 -21.221 1.00 77.88 90 LEU A O 1
ATOM 686 N N . GLU A 1 91 ? 5.565 7.366 -23.338 1.00 85.12 91 GLU A N 1
ATOM 687 C CA . GLU A 1 91 ? 4.242 7.890 -22.982 1.00 85.12 91 GLU A CA 1
ATOM 688 C C . GLU A 1 91 ? 3.385 6.803 -22.339 1.00 85.12 91 GLU A C 1
ATOM 690 O O . GLU A 1 91 ? 2.953 6.956 -21.196 1.00 85.12 91 GLU A O 1
ATOM 695 N N . LYS A 1 92 ? 3.266 5.647 -23.001 1.00 81.75 92 LYS A N 1
ATOM 696 C CA . LYS A 1 92 ? 2.523 4.503 -22.469 1.00 81.75 92 LYS A CA 1
ATOM 697 C C . LYS A 1 92 ? 3.073 4.020 -21.125 1.00 81.75 92 LYS A C 1
ATOM 699 O O . LYS A 1 92 ? 2.305 3.692 -20.229 1.00 81.75 92 LYS A O 1
ATOM 704 N N . LYS A 1 93 ? 4.397 4.011 -20.935 1.00 79.62 93 LYS A N 1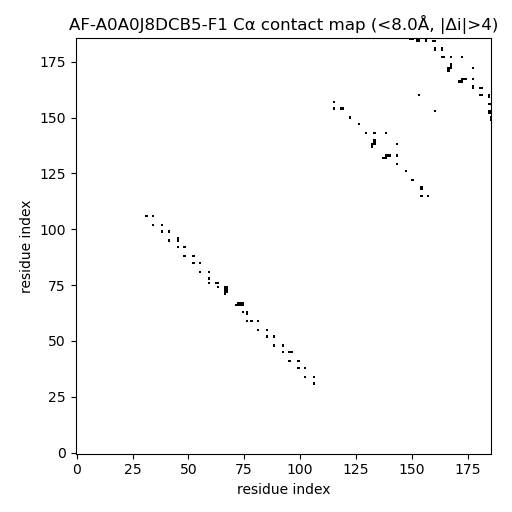
ATOM 705 C CA . LYS A 1 93 ? 5.015 3.693 -19.639 1.00 79.62 93 LYS A CA 1
ATOM 706 C C . LYS A 1 93 ? 4.532 4.642 -18.542 1.00 79.62 93 LYS A C 1
ATOM 708 O O . LYS A 1 93 ? 4.121 4.169 -17.489 1.00 79.62 93 LYS A O 1
ATOM 713 N N . LYS A 1 94 ? 4.558 5.955 -18.789 1.00 78.25 94 LYS A N 1
ATOM 714 C CA . LYS A 1 94 ? 4.101 6.956 -17.812 1.00 78.25 94 LYS A CA 1
ATOM 715 C C . LYS A 1 94 ? 2.619 6.789 -17.483 1.00 78.25 94 LYS A C 1
ATOM 717 O O . LYS A 1 94 ? 2.251 6.874 -16.317 1.00 78.25 94 LYS A O 1
ATOM 722 N N . GLU A 1 95 ? 1.781 6.531 -18.484 1.00 83.75 95 GLU A N 1
ATOM 723 C CA . 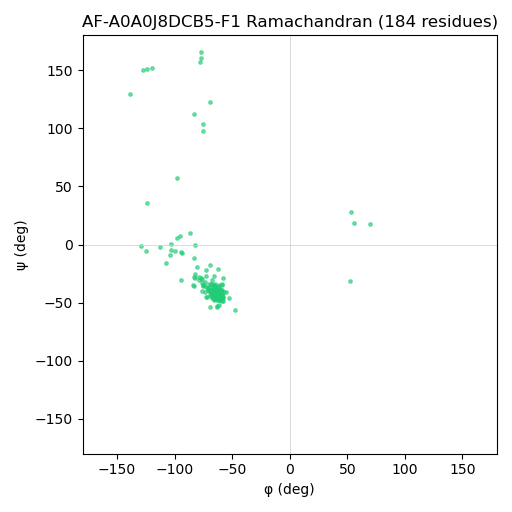GLU A 1 95 ? 0.350 6.273 -18.278 1.00 83.75 95 GLU A CA 1
ATOM 724 C C . GLU A 1 95 ? 0.117 5.044 -17.391 1.00 83.75 95 GLU A C 1
ATOM 726 O O . GLU A 1 95 ? -0.614 5.128 -16.405 1.00 83.75 95 GLU A O 1
ATOM 731 N N . LEU A 1 96 ? 0.800 3.931 -17.681 1.00 77.69 96 LEU A N 1
ATOM 732 C CA . LEU A 1 96 ? 0.697 2.699 -16.895 1.00 77.69 96 LEU A CA 1
ATOM 733 C C . LEU A 1 96 ? 1.220 2.880 -15.460 1.00 77.69 96 LEU A C 1
ATOM 735 O O . LEU A 1 96 ? 0.656 2.309 -14.526 1.00 77.69 96 LEU A O 1
ATOM 739 N N . GLU A 1 97 ? 2.275 3.677 -15.259 1.00 74.94 97 GLU A N 1
ATOM 740 C CA . GLU A 1 97 ? 2.779 4.031 -13.923 1.00 74.94 97 GLU A CA 1
ATOM 741 C C . GLU A 1 97 ? 1.748 4.842 -13.127 1.00 74.94 97 GLU A C 1
ATOM 743 O O . GLU A 1 97 ? 1.518 4.556 -11.950 1.00 74.94 97 GLU A O 1
ATOM 748 N N . ILE A 1 98 ? 1.091 5.815 -13.765 1.00 80.50 98 ILE A N 1
ATOM 749 C CA . ILE A 1 98 ? 0.028 6.615 -13.141 1.00 80.50 98 ILE A CA 1
ATOM 750 C C . ILE A 1 98 ? -1.169 5.728 -12.775 1.00 80.50 98 ILE A C 1
ATOM 752 O O . ILE A 1 98 ? -1.657 5.805 -11.645 1.00 80.50 98 ILE A O 1
ATOM 756 N N . GLU A 1 99 ? -1.606 4.847 -13.681 1.00 75.44 99 GLU A N 1
ATOM 757 C CA . GLU A 1 99 ? -2.715 3.920 -13.425 1.00 75.44 99 GLU A CA 1
ATOM 758 C C . GLU A 1 99 ? -2.390 2.960 -12.268 1.00 75.44 99 GLU A C 1
ATOM 760 O O . GLU A 1 99 ? -3.229 2.721 -11.394 1.00 75.44 99 GLU A O 1
ATOM 765 N N . LEU A 1 100 ? -1.154 2.453 -12.203 1.00 70.69 100 LEU A N 1
ATOM 766 C CA . LEU A 1 100 ? -0.701 1.601 -11.103 1.00 70.69 100 LEU A CA 1
ATOM 767 C C . LEU A 1 100 ? -0.791 2.335 -9.756 1.00 70.69 100 LEU A C 1
ATOM 769 O O . LEU A 1 100 ? -1.328 1.784 -8.793 1.00 70.69 100 LEU A O 1
ATOM 773 N N . ILE A 1 101 ? -0.315 3.583 -9.696 1.00 71.81 101 ILE A N 1
ATOM 774 C CA . ILE A 1 101 ? -0.368 4.416 -8.485 1.00 71.81 101 ILE A CA 1
ATOM 775 C C . ILE A 1 101 ? -1.821 4.665 -8.058 1.00 71.81 101 ILE A C 1
ATOM 777 O O . ILE A 1 101 ? -2.136 4.599 -6.866 1.00 71.81 101 ILE A O 1
ATOM 781 N N . GLU A 1 102 ? -2.719 4.929 -9.008 1.00 76.12 102 GLU A N 1
ATOM 782 C CA . GLU A 1 102 ? -4.135 5.158 -8.722 1.00 76.12 102 GLU A CA 1
ATOM 783 C C . GLU A 1 102 ? -4.820 3.900 -8.165 1.00 76.12 102 GLU A C 1
ATOM 785 O O . GLU A 1 102 ? -5.524 3.974 -7.151 1.00 76.12 102 GLU A O 1
ATOM 790 N N . ILE A 1 103 ? -4.575 2.733 -8.771 1.00 71.12 103 ILE A N 1
ATOM 791 C CA . ILE A 1 103 ? -5.116 1.453 -8.292 1.00 71.12 103 ILE A CA 1
ATOM 792 C C . ILE A 1 103 ? -4.566 1.125 -6.898 1.00 71.12 103 ILE A C 1
ATOM 794 O O . ILE A 1 103 ? -5.332 0.731 -6.015 1.00 71.12 103 ILE A O 1
ATOM 798 N N . GLU A 1 104 ? -3.267 1.326 -6.660 1.00 67.19 104 GLU A N 1
ATOM 799 C CA . GLU A 1 104 ? -2.664 1.116 -5.341 1.00 67.19 104 GLU A CA 1
ATOM 800 C C . GLU A 1 104 ? -3.246 2.055 -4.279 1.00 67.19 104 GLU A C 1
ATOM 802 O O . GLU A 1 104 ? -3.491 1.631 -3.144 1.00 67.19 104 GLU A O 1
ATOM 807 N N . LYS A 1 105 ? -3.498 3.322 -4.629 1.00 74.38 105 LYS A N 1
ATOM 808 C CA . LYS A 1 105 ? -4.153 4.281 -3.734 1.00 74.38 105 LYS A CA 1
ATOM 809 C C . LYS A 1 105 ? -5.581 3.840 -3.414 1.00 74.38 105 LYS A C 1
ATOM 811 O O . LYS A 1 105 ? -5.936 3.769 -2.240 1.00 74.38 105 LYS A O 1
ATOM 816 N N . ARG A 1 106 ? -6.365 3.450 -4.426 1.00 70.88 106 ARG A N 1
ATOM 817 C CA . ARG A 1 106 ? -7.741 2.967 -4.239 1.00 70.88 106 ARG A CA 1
ATOM 818 C C . ARG A 1 106 ? -7.805 1.725 -3.353 1.00 70.88 106 ARG A C 1
ATOM 820 O O . ARG A 1 106 ? -8.666 1.655 -2.481 1.00 70.88 106 ARG A O 1
ATOM 827 N N . LEU A 1 107 ? -6.888 0.774 -3.530 1.00 68.25 107 LEU A N 1
ATOM 828 C CA . LEU A 1 107 ? -6.793 -0.411 -2.673 1.00 68.25 107 LEU A CA 1
ATOM 829 C C . LEU A 1 107 ? -6.459 -0.042 -1.227 1.00 68.25 107 LEU A C 1
ATOM 831 O O . LEU A 1 107 ? -7.113 -0.523 -0.302 1.00 68.25 107 LEU A O 1
ATOM 835 N N . LYS A 1 108 ? -5.474 0.842 -1.019 1.00 71.44 108 LYS A N 1
ATOM 836 C CA . LYS A 1 108 ? -5.128 1.338 0.321 1.00 71.44 108 LYS A CA 1
ATOM 837 C C . LYS A 1 108 ? -6.325 2.017 0.981 1.00 71.44 108 LYS A C 1
ATOM 839 O O . LYS A 1 108 ? -6.584 1.747 2.150 1.00 71.44 108 LYS A O 1
ATOM 844 N N . ASP A 1 109 ? -7.063 2.839 0.243 1.00 71.1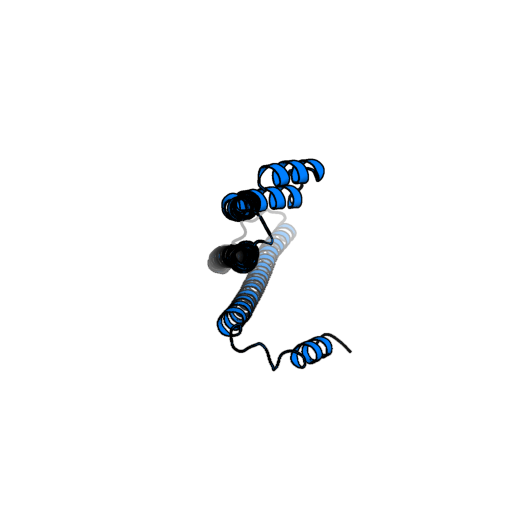9 109 ASP A N 1
ATOM 845 C CA . ASP A 1 109 ? -8.251 3.534 0.743 1.00 71.19 109 ASP A CA 1
ATOM 846 C C . ASP A 1 109 ? -9.400 2.561 1.051 1.00 71.19 109 ASP A C 1
ATOM 848 O O . ASP A 1 109 ? -10.042 2.668 2.096 1.00 71.19 109 ASP A O 1
ATOM 852 N N . GLN A 1 110 ? -9.617 1.541 0.217 1.00 70.56 110 GLN A N 1
ATOM 853 C CA . GLN A 1 110 ? -10.601 0.492 0.497 1.00 70.56 110 GLN A CA 1
ATOM 854 C C . GLN A 1 110 ? -10.269 -0.306 1.760 1.00 70.56 110 GLN A C 1
ATOM 856 O O . GLN A 1 110 ? -11.173 -0.583 2.550 1.00 70.56 110 GLN A O 1
ATOM 861 N N . VAL A 1 111 ? -8.997 -0.651 1.979 1.00 72.88 111 VAL A N 1
ATOM 862 C CA . VAL A 1 111 ? -8.560 -1.338 3.205 1.00 72.88 111 VAL A CA 1
ATOM 863 C C . VAL A 1 111 ? -8.841 -0.472 4.435 1.00 72.88 111 VAL A C 1
ATOM 865 O O . VAL A 1 111 ? -9.383 -0.973 5.412 1.00 72.88 111 VAL A O 1
ATOM 868 N N . ILE A 1 112 ? -8.581 0.839 4.365 1.00 71.62 112 ILE A N 1
ATOM 869 C CA . ILE A 1 112 ? -8.881 1.786 5.458 1.00 71.62 112 ILE A CA 1
ATOM 870 C C . ILE A 1 112 ? -10.364 1.796 5.801 1.00 71.62 112 ILE A C 1
ATOM 872 O O . ILE A 1 112 ? -10.735 1.721 6.971 1.00 71.62 112 ILE A O 1
ATOM 876 N N . ILE A 1 113 ? -11.212 1.910 4.778 1.00 74.62 113 ILE A N 1
ATOM 877 C CA . ILE A 1 113 ? -12.664 1.957 4.953 1.00 74.62 113 ILE A CA 1
ATOM 878 C C . ILE A 1 113 ? -13.157 0.652 5.582 1.00 74.62 113 ILE A C 1
ATOM 880 O O . ILE A 1 113 ? -14.007 0.681 6.470 1.00 74.62 113 ILE A O 1
ATOM 884 N N . GLN A 1 114 ? -12.606 -0.489 5.163 1.00 72.88 114 GLN A N 1
ATOM 885 C CA . GLN A 1 114 ? -12.949 -1.790 5.733 1.00 72.88 114 GLN A CA 1
ATOM 886 C C . GLN A 1 114 ? -12.487 -1.933 7.186 1.00 72.88 114 GLN A C 1
ATOM 888 O O . GLN A 1 114 ? -13.286 -2.358 8.015 1.00 72.88 114 GLN A O 1
ATOM 893 N N . GLU A 1 115 ? -11.251 -1.550 7.511 1.00 72.75 115 GLU A N 1
ATOM 894 C CA . GLU A 1 115 ? -10.729 -1.563 8.886 1.00 72.75 115 GLU A CA 1
ATOM 895 C C . GLU A 1 115 ? -11.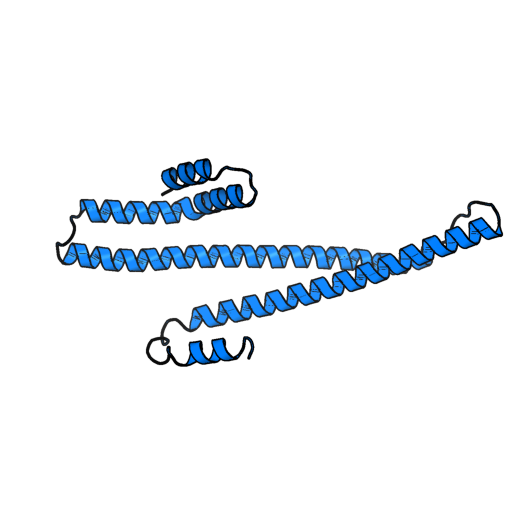581 -0.682 9.809 1.00 72.75 115 GLU A C 1
ATOM 897 O O . GLU A 1 115 ? -11.988 -1.114 10.890 1.00 72.75 115 GLU A O 1
ATOM 902 N N . LYS A 1 116 ? -11.931 0.528 9.354 1.00 76.69 116 LYS A N 1
ATOM 903 C CA . LYS A 1 116 ? -12.813 1.430 10.099 1.00 76.69 116 LYS A CA 1
ATOM 904 C C . LYS A 1 116 ? -14.208 0.826 10.291 1.00 76.69 116 LYS A C 1
ATOM 906 O O . LYS A 1 116 ? -14.728 0.823 11.403 1.00 76.69 116 LYS A O 1
ATOM 911 N N . ALA A 1 117 ? -14.792 0.250 9.239 1.00 74.44 117 ALA A N 1
ATOM 912 C CA . ALA A 1 117 ? -16.100 -0.397 9.316 1.00 74.44 117 ALA A CA 1
ATOM 913 C C . ALA A 1 117 ? -16.101 -1.640 10.228 1.00 74.44 117 ALA A C 1
ATOM 915 O O . ALA A 1 117 ? -17.104 -1.928 10.884 1.00 74.44 117 ALA A O 1
ATOM 916 N N . GLN A 1 118 ? -14.998 -2.391 10.285 1.00 75.88 118 GLN A N 1
ATOM 917 C CA . GLN A 1 118 ? -14.839 -3.510 11.216 1.00 75.88 118 GLN A CA 1
ATOM 918 C C . GLN A 1 118 ? -14.804 -3.019 12.665 1.00 75.88 118 GLN A C 1
ATOM 920 O O . GLN A 1 118 ? -15.570 -3.529 13.478 1.00 75.88 118 GLN A O 1
ATOM 925 N N . LEU A 1 119 ? -14.025 -1.976 12.962 1.00 75.25 119 LEU A N 1
ATOM 926 C CA . LEU A 1 119 ? -13.978 -1.368 14.296 1.00 75.25 119 LEU A CA 1
ATOM 927 C C . LEU A 1 119 ? -15.336 -0.811 14.742 1.00 75.25 119 LEU A C 1
ATOM 929 O O . LEU A 1 119 ? -15.745 -1.013 15.883 1.00 75.25 119 LEU A O 1
ATOM 933 N N . GLU A 1 120 ? -16.075 -0.158 13.844 1.00 77.12 120 GLU A N 1
ATOM 934 C CA . GLU A 1 120 ? -17.431 0.323 14.137 1.00 77.12 120 GLU A CA 1
ATOM 935 C C . GLU A 1 120 ? -18.412 -0.832 14.406 1.00 77.12 120 GLU A C 1
ATOM 937 O O . GLU A 1 120 ? -19.268 -0.742 15.292 1.00 77.12 120 GLU A O 1
ATOM 942 N N . ASN A 1 121 ? -18.282 -1.947 13.679 1.00 79.50 121 ASN A N 1
ATOM 943 C CA . ASN A 1 121 ? -19.084 -3.146 13.921 1.00 79.50 121 ASN A CA 1
ATOM 944 C C . ASN A 1 121 ? -18.736 -3.816 15.259 1.00 79.50 121 ASN A C 1
ATOM 946 O O . ASN A 1 121 ? -19.651 -4.213 15.981 1.00 79.50 121 ASN A O 1
ATOM 950 N N . GLU A 1 122 ? -17.450 -3.923 15.601 1.00 77.25 122 GLU A N 1
ATOM 951 C CA . GLU A 1 122 ? -16.993 -4.436 16.898 1.00 77.25 122 GLU A CA 1
ATOM 952 C C . GLU A 1 122 ? -17.503 -3.560 18.042 1.00 77.25 122 GLU A C 1
ATOM 954 O O . GLU A 1 122 ? -18.047 -4.075 19.018 1.00 77.25 122 GLU A O 1
ATOM 959 N N . PHE A 1 123 ? -17.424 -2.236 17.894 1.00 83.25 123 PHE A N 1
ATOM 960 C CA . PHE A 1 123 ? -17.990 -1.307 18.865 1.00 83.25 123 PHE A CA 1
ATOM 961 C C . PHE A 1 123 ? -19.495 -1.491 19.028 1.00 83.25 123 PHE A C 1
ATOM 963 O O . PHE A 1 123 ? -19.983 -1.503 20.154 1.00 83.25 123 PHE A O 1
ATOM 970 N N . ARG A 1 124 ? -20.243 -1.691 17.938 1.00 81.06 124 ARG A N 1
ATOM 971 C CA . ARG A 1 124 ? -21.686 -1.952 18.026 1.00 81.06 124 ARG A CA 1
ATOM 972 C C . ARG A 1 124 ? -21.983 -3.236 18.803 1.00 81.06 124 ARG A C 1
ATOM 974 O O . ARG A 1 124 ? -22.853 -3.220 19.667 1.00 81.06 124 ARG A O 1
ATOM 981 N N . GLN A 1 125 ? -21.245 -4.315 18.545 1.00 81.31 125 GLN A N 1
ATOM 982 C CA . GLN A 1 125 ? -21.409 -5.577 19.279 1.00 81.31 125 GLN A CA 1
ATOM 983 C C . GLN A 1 125 ? -21.069 -5.424 20.765 1.00 81.31 125 GLN A C 1
ATOM 985 O O . GLN A 1 125 ? -21.803 -5.911 21.621 1.00 81.31 125 GLN A O 1
ATOM 990 N N . GLN A 1 126 ? -19.982 -4.722 21.083 1.00 79.62 126 GLN A N 1
ATOM 991 C CA . GLN A 1 126 ? -19.578 -4.481 22.469 1.00 79.62 126 GLN A CA 1
ATOM 992 C C . GLN A 1 126 ? -20.530 -3.524 23.186 1.00 79.62 126 GLN A C 1
ATOM 994 O O . GLN A 1 126 ? -20.815 -3.699 24.365 1.00 79.62 126 GLN A O 1
ATOM 999 N N . LYS A 1 127 ? -21.093 -2.549 22.475 1.00 84.00 127 LYS A N 1
ATOM 1000 C CA . LYS A 1 127 ? -22.166 -1.717 23.004 1.00 84.00 127 LYS A CA 1
ATOM 1001 C C . LYS A 1 127 ? -23.398 -2.561 23.332 1.00 84.00 127 LYS A C 1
ATOM 1003 O O . LYS A 1 127 ? -23.923 -2.429 24.424 1.00 84.00 127 LYS A O 1
ATOM 1008 N N . GLU A 1 128 ? -23.811 -3.479 22.457 1.00 85.12 128 GLU A N 1
ATOM 1009 C CA . GLU A 1 128 ? -24.946 -4.373 22.733 1.00 85.12 128 GLU A CA 1
ATOM 1010 C C . GLU A 1 128 ? -24.715 -5.285 23.950 1.00 85.12 128 GLU A C 1
ATOM 1012 O O . GLU A 1 128 ? -25.655 -5.564 24.696 1.00 85.12 128 GLU A O 1
ATOM 1017 N N . THR A 1 129 ? -23.490 -5.776 24.175 1.00 85.94 129 THR A N 1
ATOM 1018 C CA . THR A 1 129 ? -23.184 -6.573 25.377 1.00 85.94 129 THR A CA 1
ATOM 1019 C C . THR A 1 129 ? -23.172 -5.715 26.636 1.00 85.94 129 THR A C 1
ATOM 1021 O O . THR A 1 129 ? -23.685 -6.149 27.667 1.00 85.94 129 THR A O 1
ATOM 1024 N N . LEU A 1 130 ? -22.646 -4.494 26.550 1.00 84.06 130 LEU A N 1
ATOM 1025 C CA . LEU A 1 130 ? -22.652 -3.521 27.638 1.00 84.06 130 LEU A CA 1
ATOM 1026 C C . LEU A 1 130 ? -24.075 -3.046 27.982 1.00 84.06 130 LEU A C 1
ATOM 1028 O O . LEU A 1 130 ? -24.411 -2.969 29.159 1.00 84.06 130 LEU A O 1
ATOM 1032 N N . ASP A 1 131 ? -24.928 -2.823 26.981 1.00 85.56 131 ASP A N 1
ATOM 1033 C CA . ASP A 1 131 ? -26.344 -2.471 27.155 1.00 85.56 131 ASP A CA 1
ATOM 1034 C C . ASP A 1 131 ? -27.091 -3.590 27.901 1.00 85.56 131 ASP A C 1
ATOM 1036 O O . ASP A 1 131 ? -27.849 -3.330 28.835 1.00 85.56 131 ASP A O 1
ATOM 1040 N N . LYS A 1 132 ? -26.830 -4.856 27.543 1.00 87.56 132 LYS A N 1
ATOM 1041 C CA . LYS A 1 132 ? -27.371 -6.023 28.263 1.00 87.56 132 LYS A CA 1
ATOM 1042 C C . LYS A 1 132 ? -26.835 -6.118 29.691 1.00 87.56 132 LYS A C 1
ATOM 1044 O O . LYS A 1 132 ? -27.590 -6.474 30.587 1.00 87.56 132 LYS A O 1
ATOM 1049 N N . ALA A 1 133 ? -25.557 -5.808 29.904 1.00 85.50 133 ALA A N 1
ATOM 1050 C CA . ALA A 1 133 ? -24.936 -5.862 31.222 1.00 85.50 133 ALA A CA 1
ATOM 1051 C C . ALA A 1 133 ? -25.484 -4.785 32.174 1.00 85.50 133 ALA A C 1
ATOM 1053 O O . ALA A 1 133 ? -25.715 -5.105 33.337 1.00 85.50 133 ALA A O 1
ATOM 1054 N N . ILE A 1 134 ? -25.753 -3.559 31.695 1.00 80.56 134 ILE A N 1
ATOM 1055 C CA . ILE A 1 134 ? -26.480 -2.559 32.501 1.00 80.56 134 ILE A CA 1
ATOM 1056 C C . ILE A 1 134 ? -27.907 -3.027 32.765 1.00 80.56 134 ILE A C 1
ATOM 1058 O O . ILE A 1 134 ? -28.373 -2.941 33.890 1.00 80.56 134 ILE A O 1
ATOM 1062 N N . ALA A 1 135 ? -28.618 -3.521 31.745 1.00 86.19 135 ALA A N 1
ATOM 1063 C CA . ALA A 1 135 ? -30.014 -3.934 31.907 1.00 86.19 135 ALA A CA 1
ATOM 1064 C C . ALA A 1 135 ? -30.190 -5.097 32.903 1.00 86.19 135 ALA A C 1
ATOM 1066 O O . ALA A 1 135 ? -31.283 -5.303 33.421 1.00 86.19 135 ALA A O 1
ATOM 1067 N N . MET A 1 136 ? -29.123 -5.863 33.149 1.00 88.88 136 MET A N 1
ATOM 1068 C CA . MET A 1 136 ? -29.051 -6.917 34.163 1.00 88.88 136 MET A CA 1
ATOM 1069 C C . MET A 1 136 ? -28.444 -6.438 35.497 1.00 88.88 136 MET A C 1
ATOM 1071 O O . MET A 1 136 ? -28.176 -7.275 36.355 1.00 88.88 136 MET A O 1
ATOM 1075 N N . ASP A 1 137 ? -28.185 -5.135 35.657 1.00 82.62 137 ASP A N 1
ATOM 1076 C CA . ASP A 1 137 ? -27.518 -4.511 36.812 1.00 82.62 137 ASP A CA 1
ATOM 1077 C C . ASP A 1 137 ? -26.147 -5.137 37.165 1.00 82.62 137 ASP A C 1
ATOM 1079 O O . ASP A 1 137 ? -25.704 -5.120 38.313 1.00 82.62 137 ASP A O 1
ATOM 1083 N N . ILE A 1 138 ? -25.442 -5.700 36.173 1.00 85.31 138 ILE A N 1
ATOM 1084 C CA . ILE A 1 138 ? -24.119 -6.331 36.353 1.00 85.31 138 ILE A CA 1
ATOM 1085 C C . ILE A 1 138 ? -23.009 -5.273 36.435 1.00 85.31 138 ILE A C 1
ATOM 1087 O O . ILE A 1 138 ? -21.990 -5.492 37.088 1.00 85.31 138 ILE A O 1
ATOM 1091 N N . ILE A 1 139 ? -23.190 -4.141 35.751 1.00 82.56 139 ILE A N 1
ATOM 1092 C CA . ILE A 1 139 ? -22.245 -3.017 35.718 1.00 82.56 139 ILE A CA 1
ATOM 1093 C C . ILE A 1 139 ? -22.960 -1.717 36.077 1.00 82.56 139 ILE A C 1
ATOM 1095 O O . ILE A 1 139 ? -24.146 -1.555 35.792 1.00 82.56 139 ILE A O 1
ATOM 1099 N N . SER A 1 140 ? -22.232 -0.770 36.668 1.00 85.44 140 SER A N 1
ATOM 1100 C CA . SER A 1 140 ? -22.782 0.551 36.978 1.00 85.44 140 SER A CA 1
ATOM 1101 C C . SER A 1 140 ? -22.875 1.437 35.729 1.00 85.44 140 SER A C 1
ATOM 1103 O O . SER A 1 140 ? -22.166 1.240 34.736 1.00 85.44 140 SER A O 1
ATOM 1105 N N . GLN A 1 141 ? -23.714 2.474 35.794 1.00 81.50 141 GLN A N 1
ATOM 1106 C CA . GLN A 1 141 ? -23.831 3.469 34.722 1.00 81.50 141 GLN A CA 1
ATOM 1107 C C . GLN A 1 141 ? -22.493 4.184 34.441 1.00 81.50 141 GLN A C 1
ATOM 1109 O O . GLN A 1 141 ? -22.193 4.517 33.294 1.00 81.50 141 GLN A O 1
ATOM 1114 N N . GLU A 1 142 ? -21.670 4.399 35.471 1.00 83.25 142 GLU A N 1
ATOM 1115 C CA . GLU A 1 142 ? -20.344 5.014 35.338 1.00 83.25 142 GLU A CA 1
ATOM 1116 C C . GLU A 1 142 ? -19.356 4.094 34.611 1.00 83.25 142 GLU A C 1
ATOM 1118 O O . GLU A 1 142 ? -18.649 4.538 33.703 1.00 83.25 142 GLU A O 1
ATOM 1123 N N . GLU A 1 143 ? -19.342 2.800 34.944 1.00 80.38 143 GLU A N 1
ATOM 1124 C CA . GLU A 1 143 ? -18.494 1.811 34.268 1.00 80.38 143 GLU A CA 1
ATOM 1125 C C . GLU A 1 143 ? -18.884 1.620 32.801 1.00 80.38 143 GLU A C 1
ATOM 1127 O O . GLU A 1 143 ? -18.015 1.453 31.938 1.00 80.38 143 GLU A O 1
ATOM 1132 N N . TYR A 1 144 ? -20.183 1.675 32.502 1.00 83.44 144 TYR A N 1
ATOM 1133 C CA . TYR A 1 144 ? -20.679 1.664 31.133 1.00 83.44 144 TYR A CA 1
ATOM 1134 C C . TYR A 1 144 ? -20.204 2.884 30.343 1.00 83.44 144 TYR A C 1
ATOM 1136 O O . TYR A 1 144 ? -19.612 2.730 29.272 1.00 83.44 144 TYR A O 1
ATOM 1144 N N . ASN A 1 145 ? -20.428 4.088 30.880 1.00 83.38 145 ASN A N 1
ATOM 1145 C CA . ASN A 1 145 ? -20.049 5.332 30.215 1.00 83.38 145 ASN A CA 1
ATOM 1146 C C . ASN A 1 145 ? -18.536 5.370 29.955 1.00 83.38 145 ASN A C 1
ATOM 1148 O O . ASN A 1 145 ? -18.119 5.670 28.839 1.00 83.38 145 ASN A O 1
ATOM 1152 N N . SER A 1 146 ? -17.726 4.966 30.940 1.00 83.44 146 SER A N 1
ATOM 1153 C CA . SER A 1 146 ? -16.267 4.884 30.809 1.00 83.44 146 SER A CA 1
ATOM 1154 C C . SER A 1 146 ? -15.834 3.936 29.684 1.00 83.44 146 SER A C 1
ATOM 1156 O O . SER A 1 146 ? -15.019 4.303 28.835 1.00 83.44 146 SER A O 1
ATOM 1158 N N . LYS A 1 147 ? -16.424 2.734 29.597 1.00 82.69 147 LYS A N 1
ATOM 1159 C CA . LYS A 1 147 ? -16.111 1.779 28.518 1.00 82.69 147 LYS A CA 1
ATOM 1160 C C . LYS A 1 147 ? -16.556 2.293 27.149 1.00 82.69 147 LYS A C 1
ATOM 1162 O O . LYS A 1 147 ? -15.792 2.198 26.191 1.00 82.69 147 LYS A O 1
ATOM 1167 N N . ILE A 1 148 ? -17.754 2.870 27.042 1.00 84.50 148 ILE A N 1
ATOM 1168 C CA . ILE A 1 148 ? -18.251 3.448 25.785 1.00 84.50 148 ILE A CA 1
ATOM 1169 C C . ILE A 1 148 ? -17.359 4.598 25.314 1.00 84.50 148 ILE A C 1
ATOM 1171 O O . ILE A 1 148 ? -17.048 4.670 24.124 1.00 84.50 148 ILE A O 1
ATOM 1175 N N . GLU A 1 149 ? -16.922 5.472 26.222 1.00 84.19 149 GLU A N 1
ATOM 1176 C CA . GLU A 1 149 ? -16.003 6.561 25.892 1.00 84.19 149 GLU A CA 1
ATOM 1177 C C . GLU A 1 149 ? -14.645 6.047 25.414 1.00 84.19 149 GLU A C 1
ATOM 1179 O O . GLU A 1 149 ? -14.139 6.553 24.415 1.00 84.19 149 GLU A O 1
ATOM 1184 N N . GLN A 1 150 ? -14.083 5.011 26.046 1.00 81.44 150 GLN A N 1
ATOM 1185 C CA . GLN A 1 150 ? -12.833 4.390 25.583 1.00 81.44 150 GLN A CA 1
ATOM 1186 C C . GLN A 1 150 ? -12.961 3.835 24.158 1.00 81.44 150 GLN A C 1
ATOM 1188 O O . GLN A 1 150 ? -12.079 4.034 23.322 1.00 81.44 150 GLN A O 1
ATOM 1193 N N . PHE A 1 151 ? -14.068 3.164 23.830 1.00 77.06 151 PHE A N 1
ATOM 1194 C CA . PHE A 1 151 ? -14.263 2.657 22.469 1.00 77.06 151 PHE A CA 1
ATOM 1195 C C . PHE A 1 151 ? -14.523 3.764 21.447 1.00 77.06 151 PHE A C 1
ATOM 1197 O O . PHE A 1 151 ? -14.004 3.684 20.333 1.00 77.06 151 PHE A O 1
ATOM 1204 N N . ARG A 1 152 ? -15.261 4.816 21.821 1.00 81.25 152 ARG A N 1
ATOM 1205 C CA . ARG A 1 152 ? -15.434 5.998 20.965 1.00 81.25 152 ARG A CA 1
ATOM 1206 C C . ARG A 1 152 ? -14.103 6.683 20.688 1.00 81.25 152 ARG A C 1
ATOM 1208 O O . ARG A 1 152 ? -13.782 6.893 19.526 1.00 81.25 152 ARG A O 1
ATOM 1215 N N . ARG A 1 153 ? -13.285 6.919 21.720 1.00 82.94 153 ARG A N 1
ATOM 1216 C CA . ARG A 1 153 ? -11.940 7.499 21.571 1.00 82.94 153 ARG A CA 1
ATOM 1217 C C . ARG A 1 153 ? -11.072 6.691 20.614 1.00 82.94 153 ARG A C 1
ATOM 1219 O O . ARG A 1 153 ? -10.411 7.279 19.769 1.00 82.94 153 ARG A O 1
ATOM 1226 N N . LYS A 1 154 ? -11.121 5.357 20.674 1.00 79.19 154 LYS A N 1
ATOM 1227 C CA . LYS A 1 154 ? -10.387 4.491 19.733 1.00 79.19 154 LYS A CA 1
ATOM 1228 C C . LYS A 1 154 ? -10.864 4.617 18.283 1.00 79.19 154 LYS A C 1
ATOM 1230 O O . LYS A 1 154 ? -10.036 4.530 17.379 1.00 79.19 154 LYS A O 1
ATOM 1235 N N . ILE A 1 155 ? -12.165 4.810 18.052 1.00 80.31 155 ILE A N 1
ATOM 1236 C CA . ILE A 1 155 ? -12.723 5.031 16.706 1.00 80.31 155 ILE A CA 1
ATOM 1237 C C . ILE A 1 155 ? -12.364 6.431 16.199 1.00 80.31 155 ILE A C 1
ATOM 1239 O O . ILE A 1 155 ? -11.917 6.569 15.061 1.00 80.31 155 ILE A O 1
ATOM 1243 N N . ASP A 1 156 ? -12.504 7.451 17.043 1.00 80.94 156 ASP A N 1
ATOM 1244 C CA . ASP A 1 156 ? -12.209 8.842 16.692 1.00 80.94 156 ASP A CA 1
ATOM 1245 C C . ASP A 1 156 ? -10.709 9.031 16.410 1.00 80.94 156 ASP A C 1
ATOM 1247 O O . ASP A 1 156 ? -10.322 9.664 15.428 1.00 80.94 156 ASP A O 1
ATOM 1251 N N . ASN A 1 157 ? -9.853 8.384 17.207 1.00 85.31 157 ASN A N 1
ATOM 1252 C CA . ASN A 1 157 ? -8.400 8.398 17.045 1.00 85.31 157 ASN A CA 1
ATOM 1253 C C . ASN A 1 157 ? -7.881 7.326 16.071 1.00 85.31 157 ASN A C 1
ATOM 1255 O O . ASN A 1 157 ? -6.667 7.125 15.988 1.00 85.31 157 ASN A O 1
ATOM 1259 N N . PHE A 1 158 ? -8.746 6.634 15.321 1.00 81.50 158 PHE A N 1
ATOM 1260 C CA . PHE A 1 158 ? -8.349 5.536 14.432 1.00 81.50 158 PHE A CA 1
ATOM 1261 C C . PHE A 1 158 ? -7.232 5.936 13.455 1.00 81.50 158 PHE A C 1
ATOM 1263 O O . PHE A 1 158 ? -6.235 5.223 13.315 1.00 81.50 158 PHE A O 1
ATOM 1270 N N . GLU A 1 159 ? -7.354 7.103 12.817 1.00 77.38 159 GLU A N 1
ATOM 1271 C CA . GLU A 1 159 ? -6.333 7.598 11.889 1.00 77.38 159 GLU A CA 1
ATOM 1272 C C . GLU A 1 159 ? -5.015 7.920 12.597 1.00 77.38 159 GLU A C 1
ATOM 1274 O O . GLU A 1 159 ? -3.945 7.587 12.085 1.00 77.38 159 GLU A O 1
ATOM 1279 N N . ALA A 1 160 ? -5.074 8.503 13.796 1.00 80.06 160 ALA A N 1
ATOM 1280 C CA . ALA A 1 160 ? -3.895 8.810 14.598 1.00 80.06 160 ALA A CA 1
ATOM 1281 C C . ALA A 1 160 ? -3.175 7.528 15.046 1.00 80.06 160 ALA A C 1
ATOM 1283 O O . ALA A 1 160 ? -1.968 7.398 14.847 1.00 80.06 160 ALA A O 1
ATOM 1284 N N . ILE A 1 161 ? -3.918 6.537 15.549 1.00 80.44 161 ILE A N 1
ATOM 1285 C CA . ILE A 1 161 ? -3.404 5.212 15.925 1.00 80.44 161 ILE A CA 1
ATOM 1286 C C . ILE A 1 161 ? -2.740 4.536 14.723 1.00 80.44 161 ILE A C 1
ATOM 1288 O O . ILE A 1 161 ? -1.633 4.002 14.828 1.00 80.44 161 ILE A O 1
ATOM 1292 N N . ARG A 1 162 ? -3.394 4.577 13.560 1.00 80.19 162 ARG A N 1
ATOM 1293 C CA . ARG A 1 162 ? -2.864 4.003 12.323 1.00 80.19 162 ARG A CA 1
ATOM 1294 C C . ARG A 1 162 ? -1.599 4.717 11.854 1.00 80.19 162 ARG A C 1
ATOM 1296 O O . ARG A 1 162 ? -0.653 4.055 11.434 1.00 80.19 162 ARG A O 1
ATOM 1303 N N . ASN A 1 163 ? -1.554 6.042 11.947 1.00 80.81 163 ASN A N 1
ATOM 1304 C CA . ASN A 1 163 ? -0.377 6.827 11.583 1.00 80.81 163 ASN A CA 1
ATOM 1305 C C . ASN A 1 163 ? 0.804 6.554 12.522 1.00 80.81 163 ASN A C 1
ATOM 1307 O O . ASN A 1 163 ? 1.920 6.385 12.040 1.00 80.81 163 ASN A O 1
ATOM 1311 N N . VAL A 1 164 ? 0.570 6.429 13.831 1.00 79.56 164 VAL A N 1
ATOM 1312 C CA . VAL A 1 164 ? 1.605 6.042 14.806 1.00 79.56 164 VAL A CA 1
ATOM 1313 C C . VAL A 1 164 ? 2.145 4.641 14.502 1.00 79.56 164 VAL A C 1
ATOM 1315 O O . VAL A 1 164 ? 3.357 4.447 14.460 1.00 79.56 164 VAL A O 1
ATOM 1318 N N . LYS A 1 165 ? 1.273 3.671 14.200 1.00 77.12 165 LYS A N 1
ATOM 1319 C CA . LYS A 1 165 ? 1.704 2.324 13.781 1.00 77.12 165 LYS A CA 1
ATOM 1320 C C . LYS A 1 165 ? 2.552 2.360 12.507 1.00 77.12 165 LYS A C 1
ATOM 1322 O O . LYS A 1 165 ? 3.623 1.764 12.478 1.00 77.12 165 LYS A O 1
ATOM 1327 N N . LYS A 1 166 ? 2.139 3.134 11.498 1.00 78.38 166 LYS A N 1
ATOM 1328 C CA . LYS A 1 166 ? 2.928 3.336 10.271 1.00 78.38 166 LYS A CA 1
ATOM 1329 C C . LYS A 1 166 ? 4.278 3.995 10.535 1.00 78.38 166 LYS A C 1
ATOM 1331 O O . LYS A 1 166 ? 5.264 3.620 9.916 1.00 78.38 166 LYS A O 1
ATOM 1336 N N . GLN A 1 167 ? 4.345 4.971 11.442 1.00 71.81 167 GLN A N 1
ATOM 1337 C CA . GLN A 1 167 ? 5.616 5.588 11.831 1.00 71.81 167 GLN A CA 1
ATOM 1338 C C . GLN A 1 167 ? 6.580 4.546 12.404 1.00 71.81 167 GLN A C 1
ATOM 1340 O O . GLN A 1 167 ? 7.762 4.582 12.076 1.00 71.81 167 GLN A O 1
ATOM 1345 N N . HIS A 1 168 ? 6.089 3.592 13.198 1.00 74.38 168 HIS A N 1
ATOM 1346 C CA . HIS A 1 168 ? 6.921 2.490 13.681 1.00 74.38 168 HIS A CA 1
ATOM 1347 C C . HIS A 1 168 ? 7.312 1.541 12.541 1.00 74.38 168 HIS A C 1
ATOM 1349 O O . HIS A 1 168 ? 8.466 1.131 12.462 1.00 74.38 168 HIS A O 1
ATOM 1355 N N . GLU A 1 169 ? 6.388 1.169 11.651 1.00 70.81 169 GLU A N 1
ATOM 1356 C CA . GLU A 1 169 ? 6.694 0.300 10.498 1.00 70.81 169 GLU A CA 1
ATOM 1357 C C . GLU A 1 169 ? 7.776 0.900 9.588 1.00 70.81 169 GLU A C 1
ATOM 1359 O O . GLU A 1 169 ? 8.612 0.176 9.053 1.00 70.81 169 GLU A O 1
ATOM 1364 N N . LEU A 1 170 ? 7.793 2.228 9.458 1.00 82.19 170 LEU A N 1
ATOM 1365 C CA . LEU A 1 170 ? 8.806 2.977 8.714 1.00 82.19 170 LEU A CA 1
ATOM 1366 C C . LEU A 1 170 ? 10.095 3.235 9.517 1.00 82.19 170 LEU A C 1
ATOM 1368 O O . LEU A 1 170 ? 11.007 3.874 8.999 1.00 82.19 170 LEU A O 1
ATOM 1372 N N . GLY A 1 171 ? 10.176 2.778 10.771 1.00 78.62 171 GLY A N 1
ATOM 1373 C CA . GLY A 1 171 ? 11.330 2.985 11.652 1.00 78.62 171 GLY A CA 1
ATOM 1374 C C . GLY A 1 171 ? 11.523 4.432 12.122 1.00 78.62 171 GLY A C 1
ATOM 1375 O O . GLY A 1 171 ? 12.609 4.786 12.569 1.00 78.62 171 GLY A O 1
ATOM 1376 N N . ILE A 1 172 ? 10.491 5.275 12.008 1.00 83.44 172 ILE A N 1
ATOM 1377 C CA . ILE A 1 172 ? 10.516 6.692 12.410 1.00 83.44 172 ILE A CA 1
ATOM 1378 C C . ILE A 1 172 ? 10.428 6.831 13.935 1.00 83.44 172 ILE A C 1
ATOM 1380 O O . ILE A 1 172 ? 10.996 7.765 14.494 1.00 83.44 172 ILE A O 1
ATOM 1384 N N . ILE A 1 173 ? 9.710 5.924 14.603 1.00 80.88 173 ILE A N 1
ATOM 1385 C CA . ILE A 1 173 ? 9.553 5.908 16.064 1.00 80.88 173 ILE A CA 1
ATOM 1386 C C . ILE A 1 173 ? 9.988 4.560 16.634 1.00 80.88 173 ILE A C 1
ATOM 1388 O O . ILE A 1 173 ? 9.874 3.529 15.964 1.00 80.88 173 ILE A O 1
ATOM 1392 N N . SER A 1 174 ? 10.462 4.568 17.879 1.00 78.94 174 SER A N 1
ATOM 1393 C CA . SER A 1 174 ? 10.845 3.344 18.588 1.00 78.94 174 SER A CA 1
ATOM 1394 C C . SER A 1 174 ? 9.626 2.564 19.102 1.00 78.94 174 SER A C 1
ATOM 1396 O O . SER A 1 174 ? 8.506 3.078 19.172 1.00 78.94 174 SER A O 1
ATOM 1398 N N . TYR A 1 175 ? 9.844 1.306 19.495 1.00 80.38 175 TYR A N 1
ATOM 1399 C CA . TYR A 1 175 ? 8.807 0.466 20.102 1.00 80.38 175 TYR A CA 1
ATOM 1400 C C . TYR A 1 175 ? 8.211 1.109 21.366 1.00 80.38 175 TYR A C 1
ATOM 1402 O O . TYR A 1 175 ? 6.992 1.123 21.541 1.00 80.38 175 TYR A O 1
ATOM 1410 N N . ASP A 1 176 ? 9.051 1.718 22.205 1.00 81.88 176 ASP A N 1
ATOM 1411 C CA . ASP A 1 176 ? 8.614 2.365 23.446 1.00 81.88 176 ASP A CA 1
ATOM 1412 C C . ASP A 1 176 ? 7.788 3.633 23.173 1.00 81.88 176 ASP A C 1
ATOM 1414 O O . ASP A 1 176 ? 6.760 3.868 23.814 1.00 81.88 176 ASP A O 1
ATOM 1418 N N . GLU A 1 177 ? 8.172 4.418 22.163 1.00 76.62 177 GLU A N 1
ATOM 1419 C CA . GLU A 1 177 ? 7.419 5.599 21.724 1.00 76.62 177 GLU A CA 1
ATOM 1420 C C . GLU A 1 177 ? 6.060 5.240 21.114 1.00 76.62 177 GLU A C 1
ATOM 1422 O O . GLU A 1 177 ? 5.081 5.963 21.324 1.00 76.62 177 GLU A O 1
ATOM 1427 N N . LEU A 1 178 ? 5.969 4.113 20.400 1.00 79.81 178 LEU A N 1
ATOM 1428 C CA . LEU A 1 178 ? 4.698 3.585 19.908 1.00 79.81 178 LEU A CA 1
ATOM 1429 C C . LEU A 1 178 ? 3.754 3.268 21.072 1.00 79.81 178 LEU A C 1
ATOM 1431 O O . LEU A 1 178 ? 2.596 3.682 21.045 1.00 79.81 178 LEU A O 1
ATOM 1435 N N . HIS A 1 179 ? 4.235 2.588 22.114 1.00 77.88 179 HIS A N 1
ATOM 1436 C CA . HIS A 1 179 ? 3.401 2.231 23.268 1.00 77.88 179 HIS A CA 1
ATOM 1437 C C . HIS A 1 179 ? 2.956 3.429 24.097 1.00 77.88 179 HIS A C 1
ATOM 1439 O O . HIS A 1 179 ? 1.876 3.375 24.686 1.00 77.88 179 HIS A O 1
ATOM 1445 N N . MET A 1 180 ? 3.753 4.497 24.156 1.00 81.50 180 MET A N 1
ATOM 1446 C CA . MET A 1 180 ? 3.338 5.749 24.797 1.00 81.50 180 MET A CA 1
ATOM 1447 C C . MET A 1 180 ? 2.250 6.451 23.985 1.00 81.50 180 MET A C 1
ATOM 1449 O O . MET A 1 180 ? 1.160 6.688 24.503 1.00 81.50 180 MET A O 1
ATOM 1453 N N . LYS A 1 181 ? 2.494 6.685 22.690 1.00 81.38 181 LYS A N 1
ATOM 1454 C CA . LYS A 1 181 ? 1.541 7.375 21.808 1.00 81.38 181 LYS A CA 1
ATOM 1455 C C . LYS A 1 181 ? 0.225 6.616 21.655 1.00 81.38 181 LYS A C 1
ATOM 1457 O O . LYS A 1 181 ? -0.835 7.228 21.602 1.00 81.38 181 LYS A O 1
ATOM 1462 N N . LEU A 1 182 ? 0.264 5.283 21.613 1.00 80.88 182 LEU A N 1
ATOM 1463 C CA . LEU A 1 182 ? -0.957 4.478 21.572 1.00 80.88 182 LEU A CA 1
ATOM 1464 C C . LEU A 1 182 ? -1.776 4.600 22.858 1.00 80.88 182 LEU A C 1
ATOM 1466 O O . LEU A 1 182 ? -2.997 4.616 22.763 1.00 80.88 182 LEU A O 1
ATOM 1470 N N . ARG A 1 183 ? -1.125 4.720 24.023 1.00 79.00 183 ARG A N 1
ATOM 1471 C CA . ARG A 1 183 ? -1.802 4.882 25.320 1.00 79.00 183 ARG A CA 1
ATOM 1472 C C . ARG A 1 183 ? -2.506 6.226 25.454 1.00 79.00 183 ARG A C 1
ATOM 1474 O O . ARG A 1 183 ? -3.546 6.298 26.090 1.00 79.00 183 ARG A O 1
ATOM 1481 N N . GLU A 1 184 ? -1.9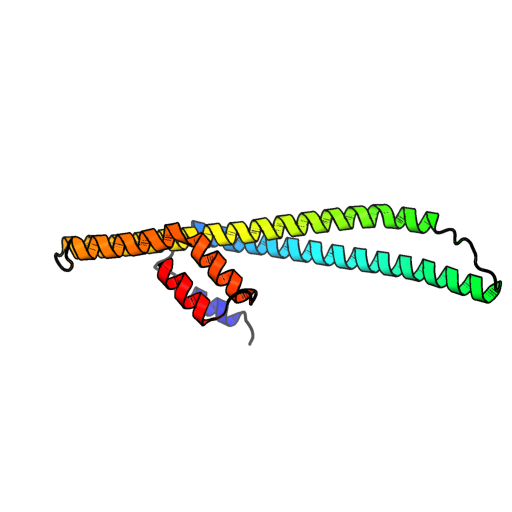40 7.275 24.866 1.00 79.19 184 GLU A N 1
ATOM 1482 C CA . GLU A 1 184 ? -2.542 8.614 24.843 1.00 79.19 184 GLU A CA 1
ATOM 1483 C C . GLU A 1 184 ? -3.753 8.694 23.901 1.00 79.19 184 GLU A C 1
ATOM 1485 O O . GLU A 1 184 ? -4.657 9.502 24.110 1.00 79.19 184 GLU A O 1
ATOM 1490 N N . LEU A 1 185 ? -3.779 7.847 22.869 1.00 75.12 185 LEU A N 1
ATOM 1491 C CA . LEU A 1 185 ? -4.819 7.816 21.838 1.00 75.12 185 LEU A CA 1
ATOM 1492 C C . LEU A 1 185 ? -5.951 6.809 22.126 1.00 75.12 185 LEU A C 1
ATOM 1494 O O . LEU A 1 185 ? -6.930 6.777 21.376 1.00 75.12 185 LEU A O 1
ATOM 1498 N N . SER A 1 186 ? -5.831 5.990 23.174 1.00 61.03 186 SER A N 1
ATOM 1499 C CA . SER A 1 186 ? -6.767 4.913 23.545 1.00 61.03 186 SER A CA 1
ATOM 1500 C C . SER A 1 186 ? -7.539 5.209 24.821 1.00 61.03 186 SER A C 1
ATOM 1502 O O . SER A 1 186 ? -8.739 4.862 24.855 1.00 61.03 186 SER A O 1
#